Protein AF-A0AAV7G6Q5-F1 (afdb_monomer_lite)

Radius of gyration: 29.02 Å; chains: 1; bounding box: 87×46×87 Å

Structure (mmCIF, N/CA/C/O backbone):
data_AF-A0AAV7G6Q5-F1
#
_entry.id   AF-A0AAV7G6Q5-F1
#
loop_
_atom_site.group_PDB
_atom_site.id
_atom_site.type_symbol
_atom_site.label_atom_id
_atom_site.label_alt_id
_atom_site.label_comp_id
_atom_site.label_asym_id
_atom_site.label_entity_id
_atom_site.label_seq_id
_atom_site.pdbx_PDB_ins_code
_atom_site.Cartn_x
_atom_site.Cartn_y
_atom_site.Cartn_z
_atom_site.occupancy
_atom_site.B_iso_or_equiv
_atom_site.auth_seq_id
_atom_site.auth_comp_id
_atom_site.auth_asym_id
_atom_site.auth_atom_id
_atom_site.pdbx_PDB_model_num
ATOM 1 N N . MET A 1 1 ? 52.208 4.279 -9.482 1.00 44.22 1 MET A N 1
ATOM 2 C CA . MET A 1 1 ? 51.745 4.396 -8.086 1.00 44.22 1 MET A CA 1
ATOM 3 C C . MET A 1 1 ? 50.672 5.451 -8.125 1.00 44.22 1 MET A C 1
ATOM 5 O O . MET A 1 1 ? 50.983 6.629 -8.061 1.00 44.22 1 MET A O 1
ATOM 9 N N . GLU A 1 2 ? 49.455 5.015 -8.408 1.00 41.47 2 GLU A N 1
ATOM 10 C CA . GLU A 1 2 ? 48.257 5.845 -8.369 1.00 41.47 2 GLU A CA 1
ATOM 11 C C . GLU A 1 2 ? 47.381 5.182 -7.307 1.00 41.47 2 GLU A C 1
ATOM 13 O O . GLU A 1 2 ? 47.129 3.979 -7.383 1.00 41.47 2 GLU A O 1
ATOM 18 N N . ASP A 1 3 ? 47.094 5.932 -6.246 1.00 43.31 3 ASP A N 1
ATOM 19 C CA . ASP A 1 3 ? 46.354 5.486 -5.071 1.00 43.31 3 ASP A CA 1
ATOM 20 C C . ASP A 1 3 ? 44.861 5.353 -5.403 1.00 43.31 3 ASP A C 1
ATOM 22 O O . ASP A 1 3 ? 44.195 6.333 -5.741 1.00 43.31 3 ASP A O 1
ATOM 26 N N . ASP A 1 4 ? 44.341 4.130 -5.285 1.00 46.75 4 ASP A N 1
ATOM 27 C CA . ASP A 1 4 ? 42.915 3.808 -5.336 1.00 46.75 4 ASP A CA 1
ATOM 28 C C . ASP A 1 4 ? 42.248 4.262 -4.029 1.00 46.75 4 ASP A C 1
ATOM 30 O O . ASP A 1 4 ? 42.438 3.679 -2.957 1.00 46.75 4 ASP A O 1
ATOM 34 N N . GLN A 1 5 ? 41.472 5.340 -4.102 1.00 51.88 5 GLN A N 1
ATOM 35 C CA . GLN A 1 5 ? 40.744 5.892 -2.968 1.00 51.88 5 GLN A CA 1
ATOM 36 C C . GLN A 1 5 ? 39.370 5.209 -2.876 1.00 51.88 5 GLN A C 1
ATOM 38 O O . GLN A 1 5 ? 38.414 5.617 -3.534 1.00 51.88 5 GLN A O 1
ATOM 43 N N . LEU A 1 6 ? 39.272 4.149 -2.063 1.00 46.94 6 LEU A N 1
ATOM 44 C CA . LEU A 1 6 ? 37.992 3.539 -1.686 1.00 46.94 6 LEU A CA 1
ATOM 45 C C . LEU A 1 6 ? 37.145 4.564 -0.914 1.00 46.94 6 LEU A C 1
ATOM 47 O O . LEU A 1 6 ? 37.416 4.862 0.250 1.00 46.94 6 LEU A O 1
ATOM 51 N N . ALA A 1 7 ? 36.107 5.093 -1.558 1.00 49.50 7 ALA A N 1
ATOM 52 C CA . ALA A 1 7 ? 35.057 5.849 -0.892 1.00 49.50 7 ALA A CA 1
ATOM 53 C C . ALA A 1 7 ? 34.129 4.876 -0.149 1.00 49.50 7 ALA A C 1
ATOM 55 O O . ALA A 1 7 ? 33.457 4.046 -0.759 1.00 49.50 7 ALA A O 1
ATOM 56 N N . SER A 1 8 ? 34.120 4.968 1.178 1.00 43.44 8 SER A N 1
ATOM 57 C CA . SER A 1 8 ? 33.204 4.244 2.056 1.00 43.44 8 SER A CA 1
ATOM 58 C C . SER A 1 8 ? 31.781 4.788 1.899 1.00 43.44 8 SER A C 1
ATOM 60 O O . SER A 1 8 ? 31.555 5.981 2.109 1.00 43.44 8 SER A O 1
ATOM 62 N N . ASP A 1 9 ? 30.826 3.921 1.562 1.00 41.25 9 ASP A N 1
ATOM 63 C CA . ASP A 1 9 ? 29.399 4.260 1.520 1.00 41.25 9 ASP A CA 1
ATOM 64 C C . ASP A 1 9 ? 28.887 4.685 2.913 1.00 41.25 9 ASP A C 1
ATOM 66 O O . ASP A 1 9 ? 29.224 4.043 3.917 1.00 41.25 9 ASP A O 1
ATOM 70 N N . PRO A 1 10 ? 28.054 5.738 3.020 1.00 41.16 10 PRO A N 1
ATOM 71 C CA . PRO A 1 10 ? 27.451 6.122 4.288 1.00 41.16 10 PRO A CA 1
ATOM 72 C C . PRO A 1 10 ? 26.387 5.103 4.729 1.00 41.16 10 PRO A C 1
ATOM 74 O O . PRO A 1 10 ? 25.596 4.598 3.932 1.00 41.16 10 PRO A O 1
ATOM 77 N N . ALA A 1 11 ? 26.359 4.819 6.034 1.00 39.56 11 ALA A N 1
ATOM 78 C CA . ALA A 1 11 ? 25.401 3.915 6.668 1.00 39.56 11 ALA A CA 1
ATOM 79 C C . ALA A 1 11 ? 23.934 4.346 6.430 1.00 39.56 11 ALA A C 1
ATOM 81 O O . ALA A 1 11 ? 23.650 5.544 6.336 1.00 39.56 11 ALA A O 1
ATOM 82 N N . PRO A 1 12 ? 22.977 3.397 6.365 1.00 36.38 12 PRO A N 1
ATOM 83 C CA . PRO A 1 12 ? 21.573 3.726 6.168 1.00 36.38 12 PRO A CA 1
ATOM 84 C C . PRO A 1 12 ? 21.017 4.486 7.376 1.00 36.38 12 PRO A C 1
ATOM 86 O O . PRO A 1 12 ? 21.135 4.050 8.521 1.00 36.38 12 PRO A O 1
ATOM 89 N N . VAL A 1 13 ? 20.374 5.616 7.092 1.00 35.91 13 VAL A N 1
ATOM 90 C CA . VAL A 1 13 ? 19.619 6.409 8.063 1.00 35.91 13 VAL A CA 1
ATOM 91 C C . VAL A 1 13 ? 18.442 5.567 8.560 1.00 35.91 13 VAL A C 1
ATOM 93 O O . VAL A 1 13 ? 17.513 5.278 7.805 1.00 35.91 13 VAL A O 1
ATOM 96 N N . GLN A 1 14 ? 18.489 5.152 9.826 1.00 32.53 14 GLN A N 1
ATOM 97 C CA . GLN A 1 14 ? 17.330 4.610 10.528 1.00 32.53 14 GLN A CA 1
ATOM 98 C C . GLN A 1 14 ? 16.323 5.743 10.709 1.00 32.53 14 GLN A C 1
ATOM 100 O O . GLN A 1 14 ? 16.590 6.720 11.404 1.00 32.53 14 GLN A O 1
ATOM 105 N N . GLN A 1 15 ? 15.175 5.629 10.050 1.00 33.34 15 GLN A N 1
ATOM 106 C CA . GLN A 1 15 ? 14.092 6.587 10.198 1.00 33.34 15 GLN A CA 1
ATOM 107 C C . GLN A 1 15 ? 13.098 6.017 11.214 1.00 33.34 15 GLN A C 1
ATOM 109 O O . GLN A 1 15 ? 12.195 5.266 10.859 1.00 33.34 15 GLN A O 1
ATOM 114 N N . SER A 1 16 ? 13.313 6.324 12.493 1.00 34.62 16 SER A N 1
ATOM 115 C CA . SER A 1 16 ? 12.318 6.124 13.545 1.00 34.62 16 SER A CA 1
ATOM 116 C C . SER A 1 16 ? 11.427 7.363 13.623 1.00 34.62 16 SER A C 1
ATOM 118 O O . SER A 1 16 ? 11.904 8.497 13.584 1.00 34.62 16 SER A O 1
ATOM 120 N N . VAL A 1 17 ? 10.115 7.157 13.703 1.00 36.34 17 VAL A N 1
ATOM 121 C CA . VAL A 1 17 ? 9.160 8.220 14.028 1.00 36.34 17 VAL A CA 1
ATOM 122 C C . VAL A 1 17 ? 8.760 7.995 15.480 1.00 36.34 17 VAL A C 1
ATOM 124 O O . VAL A 1 17 ? 8.028 7.060 15.780 1.00 36.34 17 VAL A O 1
ATOM 127 N N . LEU A 1 18 ? 9.311 8.811 16.380 1.00 34.94 18 LEU A N 1
ATOM 128 C CA . LEU A 1 18 ? 8.903 8.893 17.782 1.00 34.94 18 LEU A CA 1
ATOM 129 C C . LEU A 1 18 ? 7.781 9.929 17.889 1.00 34.94 18 LEU A C 1
ATOM 131 O O . LEU A 1 18 ? 7.961 11.079 17.485 1.00 34.94 18 LEU A O 1
ATOM 135 N N . LEU A 1 19 ? 6.629 9.520 18.414 1.00 37.88 19 LEU A N 1
ATOM 136 C CA . LEU A 1 19 ? 5.574 10.440 18.832 1.00 37.88 19 LEU A CA 1
ATOM 137 C C . LEU A 1 19 ? 5.947 11.030 20.204 1.00 37.88 19 LEU A C 1
ATOM 139 O O . LEU A 1 19 ? 6.600 10.369 21.008 1.00 37.88 19 LEU A O 1
ATOM 143 N N . GLY A 1 20 ? 5.632 12.316 20.390 1.00 35.72 20 GLY A N 1
ATOM 144 C CA . GLY A 1 20 ? 6.216 13.211 21.396 1.00 35.72 20 GLY A CA 1
ATOM 145 C C . GLY A 1 20 ? 6.127 12.764 22.861 1.00 35.72 20 GLY A C 1
ATOM 146 O O . GLY A 1 20 ? 5.274 11.971 23.247 1.00 35.72 20 GLY A O 1
ATOM 147 N N . GLU A 1 21 ? 7.032 13.314 23.677 1.00 38.88 21 GLU A N 1
ATOM 148 C CA . GLU A 1 21 ? 7.140 13.017 25.108 1.00 38.88 21 GLU A CA 1
ATOM 149 C C . GLU A 1 21 ? 5.893 13.442 25.911 1.00 38.88 21 GLU A C 1
ATOM 151 O O . GLU A 1 21 ? 5.301 14.491 25.632 1.00 38.88 21 GLU A O 1
ATOM 156 N N . PRO A 1 22 ? 5.513 12.675 26.953 1.00 33.12 22 PRO A N 1
ATOM 157 C CA . PRO A 1 22 ? 4.399 13.017 27.822 1.00 33.12 22 PRO A CA 1
ATOM 158 C C . PRO A 1 22 ? 4.739 14.211 28.720 1.00 33.12 22 PRO A C 1
ATOM 160 O O . PRO A 1 22 ? 5.802 14.300 29.337 1.00 33.12 22 PRO A O 1
ATOM 163 N N . THR A 1 23 ? 3.787 15.133 28.807 1.00 38.88 23 THR A N 1
ATOM 164 C CA . THR A 1 23 ? 3.827 16.299 29.687 1.00 38.88 23 THR A CA 1
ATOM 165 C C . THR A 1 23 ? 3.875 15.851 31.153 1.00 38.88 23 THR A C 1
ATOM 167 O O . THR A 1 23 ? 3.144 14.951 31.561 1.00 38.88 23 THR A O 1
ATOM 170 N N . GLN A 1 24 ? 4.757 16.473 31.937 1.00 41.72 24 GLN A N 1
ATOM 171 C CA . GLN A 1 24 ? 4.962 16.185 33.361 1.00 41.72 24 GLN A CA 1
ATOM 172 C C . GLN A 1 24 ? 3.662 16.360 34.177 1.00 41.72 24 GLN A C 1
ATOM 174 O O . GLN A 1 24 ? 2.879 17.265 33.872 1.00 41.72 24 GLN A O 1
ATOM 179 N N . PRO A 1 25 ? 3.429 15.550 35.228 1.00 36.09 25 PRO A N 1
ATOM 180 C CA . PRO A 1 25 ? 2.275 15.721 36.099 1.00 36.09 25 PRO A CA 1
ATOM 181 C C . PRO A 1 25 ? 2.419 16.981 36.961 1.00 36.09 25 PRO A C 1
ATOM 183 O O . PRO A 1 25 ? 3.490 17.294 37.474 1.00 36.09 25 PRO A O 1
ATOM 186 N N . VAL A 1 26 ? 1.309 17.701 37.106 1.00 39.69 26 VAL A N 1
ATOM 187 C CA . VAL A 1 26 ? 1.185 18.904 37.933 1.00 39.69 26 VAL A CA 1
ATOM 188 C C . VAL A 1 26 ? 1.188 18.504 39.411 1.00 39.69 26 VAL A C 1
ATOM 190 O O . VAL A 1 26 ? 0.358 17.700 39.836 1.00 39.69 26 VAL A O 1
ATOM 193 N N . ASP A 1 27 ? 2.102 19.091 40.184 1.00 33.12 27 ASP A N 1
ATOM 194 C CA . ASP A 1 27 ? 2.160 19.005 41.644 1.00 33.12 27 ASP A CA 1
ATOM 195 C C . ASP A 1 27 ? 0.836 19.465 42.283 1.00 33.12 27 ASP A C 1
ATOM 197 O O . ASP A 1 27 ? 0.449 20.632 42.173 1.00 33.12 27 ASP A O 1
ATOM 201 N N . MET A 1 28 ? 0.152 18.570 43.003 1.00 33.22 28 MET A N 1
ATOM 202 C CA . MET A 1 28 ? -0.876 18.962 43.971 1.00 33.22 28 MET A CA 1
ATOM 203 C C . MET A 1 28 ? -0.223 19.140 45.341 1.00 33.22 28 MET A C 1
ATOM 205 O O . MET A 1 28 ? 0.186 18.176 45.984 1.00 33.22 28 MET A O 1
ATOM 209 N N . GLN A 1 29 ? -0.120 20.395 45.777 1.00 35.72 29 GLN A N 1
ATOM 210 C CA . GLN A 1 29 ? 0.372 20.766 47.099 1.00 35.72 29 GLN A CA 1
ATOM 211 C C . GLN A 1 29 ? -0.540 20.251 48.219 1.00 35.72 29 GLN A C 1
ATOM 213 O O . GLN A 1 29 ? -1.760 20.422 48.194 1.00 35.72 29 GLN A O 1
ATOM 218 N N . GLU A 1 30 ? 0.102 19.678 49.236 1.00 32.25 30 GLU A N 1
ATOM 219 C CA . GLU A 1 30 ? -0.471 19.314 50.527 1.00 32.25 30 GLU A CA 1
ATOM 220 C C . GLU A 1 30 ? -1.035 20.547 51.253 1.00 32.25 30 GLU A C 1
ATOM 222 O O . GLU A 1 30 ? -0.306 21.444 51.678 1.00 32.25 30 GLU A O 1
ATOM 227 N N . GLY A 1 31 ? -2.352 20.565 51.452 1.00 31.88 31 GLY A N 1
ATOM 228 C CA . GLY A 1 31 ? -3.012 21.431 52.421 1.00 31.88 31 GLY A CA 1
ATOM 229 C C . GLY A 1 31 ? -3.118 20.716 53.762 1.00 31.88 31 GLY A C 1
ATOM 230 O O . GLY A 1 31 ? -4.032 19.925 53.979 1.00 31.88 31 GLY A O 1
ATOM 231 N N . THR A 1 32 ? -2.186 20.992 54.672 1.00 36.25 32 THR A N 1
ATOM 232 C CA . THR A 1 32 ? -2.311 20.603 56.079 1.00 36.25 32 THR A CA 1
ATOM 233 C C . THR A 1 32 ? -3.190 21.617 56.813 1.00 36.25 32 THR A C 1
ATOM 235 O O . THR A 1 32 ? -2.876 22.802 56.873 1.00 36.25 32 THR A O 1
ATOM 238 N N . SER A 1 33 ? -4.283 21.160 57.424 1.00 38.53 33 SER A N 1
ATOM 239 C CA . SER A 1 33 ? -4.833 21.825 58.608 1.00 38.53 33 SER A CA 1
ATOM 240 C C . SER A 1 33 ? -5.628 20.842 59.460 1.00 38.53 33 SER A C 1
ATOM 242 O O . SER A 1 33 ? -6.638 20.282 59.041 1.00 38.53 33 SER A O 1
ATOM 244 N N . SER A 1 34 ? -5.130 20.663 60.676 1.00 36.75 34 SER A N 1
ATOM 245 C CA . SER A 1 34 ? -5.724 19.967 61.808 1.00 36.75 34 SER A CA 1
ATOM 246 C C . SER A 1 34 ? -7.103 20.508 62.199 1.00 36.75 34 SER A C 1
ATOM 248 O O . SER A 1 34 ? -7.260 21.719 62.333 1.00 36.75 34 SER A O 1
ATOM 250 N N . SER A 1 35 ? -8.032 19.630 62.576 1.00 41.91 35 SER A N 1
ATOM 251 C CA . SER A 1 35 ? -8.713 19.743 63.876 1.00 41.91 35 SER A CA 1
ATOM 252 C C . SER A 1 35 ? -9.421 18.437 64.236 1.00 41.91 35 SER A C 1
ATOM 254 O O . SER A 1 35 ? -10.045 17.789 63.401 1.00 41.91 35 SER A O 1
ATOM 256 N N . ALA A 1 36 ? -9.254 18.042 65.496 1.00 40.31 36 ALA A N 1
ATOM 257 C CA . ALA A 1 36 ? -9.934 16.924 66.120 1.00 40.31 36 ALA A CA 1
ATOM 258 C C . ALA A 1 36 ? -11.421 17.256 66.310 1.00 40.31 36 ALA A C 1
ATOM 260 O O . ALA A 1 36 ? -11.759 18.307 66.854 1.00 40.31 36 ALA A O 1
ATOM 261 N N . GLY A 1 37 ? -12.285 16.338 65.884 1.00 35.91 37 GLY A N 1
ATOM 262 C CA . GLY A 1 37 ? -13.723 16.367 66.109 1.00 35.91 37 GLY A CA 1
ATOM 263 C C . GLY A 1 37 ? -14.193 14.955 66.419 1.00 35.91 37 GLY A C 1
ATOM 264 O O . GLY A 1 37 ? -14.329 14.126 65.528 1.00 35.91 37 GLY A O 1
ATOM 265 N N . ASP A 1 38 ? -14.363 14.699 67.707 1.00 37.59 38 ASP A N 1
ATOM 266 C CA . ASP A 1 38 ? -14.978 13.515 68.290 1.00 37.59 38 ASP A CA 1
ATOM 267 C C . ASP A 1 38 ? -16.469 13.493 67.903 1.00 37.59 38 ASP A C 1
ATOM 269 O O . ASP A 1 38 ? -17.185 14.467 68.156 1.00 37.59 38 ASP A O 1
ATOM 273 N N . CYS A 1 39 ? -16.948 12.427 67.258 1.00 37.75 39 CYS A N 1
ATOM 274 C CA . CYS A 1 39 ? -18.381 12.153 67.170 1.00 37.75 39 CYS A CA 1
ATOM 275 C C . CYS A 1 39 ? -18.660 10.668 66.946 1.00 37.75 39 CYS A C 1
ATOM 277 O O . CYS A 1 39 ? -18.295 10.055 65.945 1.00 37.75 39 CYS A O 1
ATOM 279 N N . SER A 1 40 ? -19.335 10.139 67.949 1.00 42.38 40 SER A N 1
ATOM 280 C CA . SER A 1 40 ? -19.903 8.820 68.119 1.00 42.38 40 SER A CA 1
ATOM 281 C C . SER A 1 40 ? -20.877 8.408 67.006 1.00 42.38 40 SER A C 1
ATOM 283 O O . SER A 1 40 ? -21.583 9.235 66.436 1.00 42.38 40 SER A O 1
ATOM 285 N N . ASP A 1 41 ? -21.006 7.086 66.870 1.00 34.56 41 ASP A N 1
ATOM 286 C CA . ASP A 1 41 ? -22.210 6.359 66.442 1.00 34.56 41 ASP A CA 1
ATOM 287 C C . ASP A 1 41 ? -22.463 6.202 64.925 1.00 34.56 41 ASP A C 1
ATOM 289 O O . ASP A 1 41 ? -23.372 6.781 64.333 1.00 34.56 41 ASP A O 1
ATOM 293 N N . ALA A 1 42 ? -21.694 5.309 64.289 1.00 36.53 42 ALA A N 1
ATOM 294 C CA . ALA A 1 42 ? -22.109 4.666 63.044 1.00 36.53 42 ALA A CA 1
ATOM 295 C C . ALA A 1 42 ? -22.997 3.459 63.382 1.00 36.53 42 ALA A C 1
ATOM 297 O O . ALA A 1 42 ? -22.517 2.366 63.688 1.00 36.53 42 ALA A O 1
ATOM 298 N N . SER A 1 43 ? -24.311 3.672 63.328 1.00 37.16 43 SER A N 1
ATOM 299 C CA . SER A 1 43 ? -25.306 2.606 63.392 1.00 37.16 43 SER A CA 1
ATOM 300 C C . SER A 1 43 ? -25.070 1.594 62.264 1.00 37.16 43 SER A C 1
ATOM 302 O O . SER A 1 43 ? -25.352 1.861 61.096 1.00 37.16 43 SER A O 1
ATOM 304 N N . LEU A 1 44 ? -24.568 0.411 62.623 1.00 39.97 44 LEU A N 1
ATOM 305 C CA . LEU A 1 44 ? -24.614 -0.792 61.797 1.00 39.97 44 LEU A CA 1
ATOM 306 C C . LEU A 1 44 ? -26.085 -1.136 61.540 1.00 39.97 44 LEU A C 1
ATOM 308 O O . LEU A 1 44 ? -26.760 -1.738 62.378 1.00 39.97 44 LEU A O 1
ATOM 312 N N . GLY A 1 45 ? -26.589 -0.733 60.373 1.00 34.81 45 GLY A N 1
ATOM 313 C CA . GLY A 1 45 ? -27.855 -1.221 59.848 1.00 34.81 45 GLY A CA 1
ATOM 314 C C . GLY A 1 45 ? -27.796 -2.742 59.776 1.00 34.81 45 GLY A C 1
ATOM 315 O O . GLY A 1 45 ? -27.058 -3.313 58.978 1.00 34.81 45 GLY A O 1
ATOM 316 N N . SER A 1 46 ? -28.539 -3.401 60.660 1.00 36.28 46 SER A N 1
ATOM 317 C CA . SER A 1 46 ? -28.664 -4.853 60.662 1.00 36.28 46 SER A CA 1
ATOM 318 C C . SER A 1 46 ? -29.310 -5.303 59.344 1.00 36.28 46 SER A C 1
ATOM 320 O O . SER A 1 46 ? -30.314 -4.707 58.938 1.00 36.28 46 SER A O 1
ATOM 322 N N . PRO A 1 47 ? -28.790 -6.340 58.665 1.00 38.16 47 PRO A N 1
ATOM 323 C CA . PRO A 1 47 ? -29.447 -6.884 57.488 1.00 38.16 47 PRO A CA 1
ATOM 324 C C . PRO A 1 47 ? -30.801 -7.464 57.904 1.00 38.16 47 PRO A C 1
ATOM 326 O O . PRO A 1 47 ? -30.888 -8.315 58.793 1.00 38.16 47 PRO A O 1
ATOM 329 N N . LYS A 1 48 ? -31.873 -6.964 57.281 1.00 41.09 48 LYS A N 1
ATOM 330 C CA . LYS A 1 48 ? -33.216 -7.509 57.468 1.00 41.09 48 LYS A CA 1
ATOM 331 C C . LYS A 1 48 ? -33.218 -8.969 57.023 1.00 41.09 48 LYS A C 1
ATOM 333 O O . LYS A 1 48 ? -32.786 -9.318 55.931 1.00 41.09 48 LYS A O 1
ATOM 338 N N . THR A 1 49 ? -33.702 -9.800 57.930 1.00 41.31 49 THR A N 1
ATOM 339 C CA . THR A 1 49 ? -33.989 -11.220 57.785 1.00 41.31 49 THR A CA 1
ATOM 340 C C . THR A 1 49 ? -34.697 -11.560 56.473 1.00 41.31 49 THR A C 1
ATOM 342 O O . THR A 1 49 ? -35.844 -11.172 56.280 1.00 41.31 49 THR A O 1
ATOM 345 N N . GLY A 1 50 ? -34.027 -12.377 55.659 1.00 44.53 50 GLY A N 1
ATOM 346 C CA . GLY A 1 50 ? -34.589 -13.620 55.134 1.00 44.53 50 GLY A CA 1
ATOM 347 C C . GLY A 1 50 ? -35.531 -13.535 53.941 1.00 44.53 50 GLY A C 1
ATOM 348 O O . GLY A 1 50 ? -36.721 -13.738 54.119 1.00 44.53 50 GLY A O 1
ATOM 349 N N . GLU A 1 51 ? -34.965 -13.463 52.738 1.00 44.91 51 GLU A N 1
ATOM 350 C CA . GLU A 1 51 ? -35.415 -14.274 51.599 1.00 44.91 51 GLU A CA 1
ATOM 351 C C . GLU A 1 51 ? -34.163 -14.819 50.896 1.00 44.91 51 GLU A C 1
ATOM 353 O O . GLU A 1 51 ? -33.339 -14.071 50.380 1.00 44.91 51 GLU A O 1
ATOM 358 N N . GLN A 1 52 ? -33.964 -16.136 50.969 1.00 44.72 52 GLN A N 1
ATOM 359 C CA . GLN A 1 52 ? -32.961 -16.841 50.169 1.00 44.72 52 GLN A CA 1
ATOM 360 C C . GLN A 1 52 ? -33.570 -17.078 48.779 1.00 44.72 52 GLN A C 1
ATOM 362 O O . GLN A 1 52 ? -34.722 -17.521 48.722 1.00 44.72 52 GLN A O 1
ATOM 367 N N . PRO A 1 53 ? -32.852 -16.816 47.674 1.00 43.00 53 PRO A N 1
ATOM 368 C CA . PRO A 1 53 ? -33.379 -17.051 46.335 1.00 43.00 53 PRO A CA 1
ATOM 369 C C . PRO A 1 53 ? -33.687 -18.545 46.166 1.00 43.00 53 PRO A C 1
ATOM 371 O O . PRO A 1 53 ? -32.818 -19.405 46.305 1.00 43.00 53 PRO A O 1
ATOM 374 N N . THR A 1 54 ? -34.956 -18.867 45.910 1.00 53.00 54 THR A N 1
ATOM 375 C CA . THR A 1 54 ? -35.453 -20.254 45.807 1.00 53.00 54 THR A CA 1
ATOM 376 C C . THR A 1 54 ? -35.400 -20.798 44.381 1.00 53.00 54 THR A C 1
ATOM 378 O O . THR A 1 54 ? -35.789 -21.941 44.129 1.00 53.00 54 THR A O 1
ATOM 381 N N . ARG A 1 55 ? -34.892 -20.006 43.432 1.00 44.91 55 ARG A N 1
ATOM 382 C CA . ARG A 1 55 ? -34.835 -20.354 42.018 1.00 44.91 55 ARG A CA 1
ATOM 383 C C . ARG A 1 55 ? -33.501 -19.909 41.425 1.00 44.91 55 ARG A C 1
ATOM 385 O O . ARG A 1 55 ? -33.096 -18.764 41.575 1.00 44.91 55 ARG A O 1
ATOM 392 N N . TRP A 1 56 ? -32.841 -20.811 40.700 1.00 49.12 56 TRP A N 1
ATOM 393 C CA . TRP A 1 56 ? -31.565 -20.552 40.013 1.00 49.12 56 TRP A CA 1
ATOM 394 C C . TRP A 1 56 ? -31.616 -19.393 39.000 1.00 49.12 56 TRP A C 1
ATOM 396 O O . TRP A 1 56 ? -30.573 -18.925 38.568 1.00 49.12 56 TRP A O 1
ATOM 406 N N . SER A 1 57 ? -32.813 -18.936 38.622 1.00 54.91 57 SER A N 1
ATOM 407 C CA . SER A 1 57 ? -33.034 -17.786 37.739 1.00 54.91 57 SER A CA 1
ATOM 408 C C . SER A 1 57 ? -32.930 -16.424 38.428 1.00 54.91 57 SER A C 1
ATOM 410 O O . SER A 1 57 ? -32.926 -15.422 37.727 1.00 54.91 57 SER A O 1
ATOM 412 N N . ASP A 1 58 ? -32.866 -16.385 39.762 1.00 47.28 58 ASP A N 1
ATOM 413 C CA . ASP A 1 58 ? -32.912 -15.139 40.541 1.00 47.28 58 ASP A CA 1
ATOM 414 C C . ASP A 1 58 ? -31.515 -14.735 41.058 1.00 47.28 58 ASP A C 1
ATOM 416 O O . ASP A 1 58 ? -31.373 -13.800 41.842 1.00 47.28 58 ASP A O 1
ATOM 420 N N . LEU A 1 59 ? -30.469 -15.451 40.625 1.00 46.09 59 LEU A N 1
ATOM 421 C CA . LEU A 1 59 ? -29.079 -15.042 40.794 1.00 46.09 59 LEU A CA 1
ATOM 422 C C . LEU A 1 59 ? -28.704 -14.129 39.616 1.00 46.09 59 LEU A C 1
ATOM 4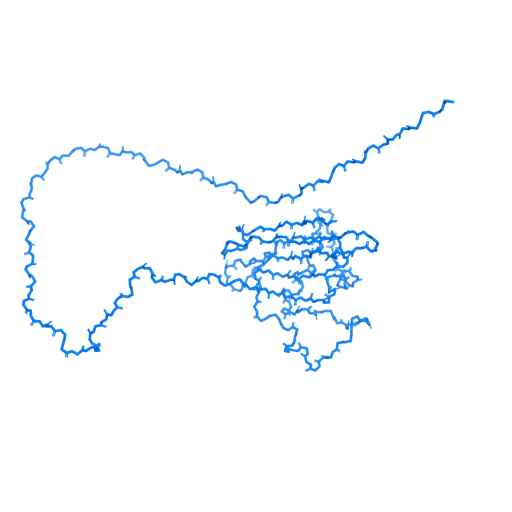24 O O . LEU A 1 59 ? -28.338 -14.613 38.545 1.00 46.09 59 LEU A O 1
ATOM 428 N N . GLU A 1 60 ? -28.764 -12.812 39.807 1.00 50.28 60 GLU A N 1
ATOM 429 C CA . GLU A 1 60 ? -27.958 -11.909 38.983 1.00 50.28 60 GLU A CA 1
ATOM 430 C C . GLU A 1 60 ? -26.495 -12.160 39.350 1.00 50.28 60 GLU A C 1
ATOM 432 O O . GLU A 1 60 ? -25.991 -11.733 40.391 1.00 50.28 60 GLU A O 1
ATOM 437 N N . VAL A 1 61 ? -25.822 -12.955 38.519 1.00 55.41 61 VAL A N 1
ATOM 438 C CA . VAL A 1 61 ? -24.366 -13.043 38.531 1.00 55.41 61 VAL A CA 1
ATOM 439 C C . VAL A 1 61 ? -23.879 -11.702 38.007 1.00 55.41 61 VAL A C 1
ATOM 441 O O . VAL A 1 61 ? -23.773 -11.520 36.799 1.00 55.41 61 VAL A O 1
ATOM 444 N N . GLU A 1 62 ? -23.626 -10.759 38.914 1.00 51.31 62 GLU A N 1
ATOM 445 C CA . GLU A 1 62 ? -22.809 -9.587 38.611 1.00 51.31 62 GLU A CA 1
ATOM 446 C C . GLU A 1 62 ? -21.489 -10.114 38.032 1.00 51.31 62 GLU A C 1
ATOM 448 O O . GLU A 1 62 ? -20.750 -10.807 38.750 1.00 51.31 62 GLU A O 1
ATOM 453 N N . PRO A 1 63 ? -21.205 -9.884 36.738 1.00 44.41 63 PRO A N 1
ATOM 454 C CA . PRO A 1 63 ? -19.950 -10.314 36.158 1.00 44.41 63 PRO A CA 1
ATOM 455 C C . PRO A 1 63 ? -18.839 -9.678 36.989 1.00 44.41 63 PRO A C 1
ATOM 457 O O . PRO A 1 63 ? -18.778 -8.464 37.192 1.00 44.41 63 PRO A O 1
ATOM 460 N N . SER A 1 64 ? -17.990 -10.524 37.574 1.00 43.12 64 SER A N 1
ATOM 461 C CA . SER A 1 64 ? -16.831 -10.063 38.329 1.00 43.12 64 SER A CA 1
ATOM 462 C C . SER A 1 64 ? -16.106 -9.025 37.481 1.00 43.12 64 SER A C 1
ATOM 464 O O . SER A 1 64 ? -15.839 -9.315 36.321 1.00 43.12 64 SER A O 1
ATOM 466 N N . ARG A 1 65 ? -15.777 -7.865 38.066 1.00 43.81 65 ARG A N 1
ATOM 467 C CA . ARG A 1 65 ? -15.180 -6.641 37.472 1.00 43.81 65 ARG A CA 1
ATOM 468 C C . ARG A 1 65 ? -13.898 -6.832 36.622 1.00 43.81 65 ARG A C 1
ATOM 470 O O . ARG A 1 65 ? -13.263 -5.862 36.233 1.00 43.81 65 ARG A O 1
ATOM 477 N N . HIS A 1 66 ? -13.521 -8.076 36.353 1.00 46.84 66 HIS A N 1
ATOM 478 C CA . HIS A 1 66 ? -12.663 -8.539 35.268 1.00 46.84 66 HIS A CA 1
ATOM 479 C C . HIS A 1 66 ? -13.489 -9.031 34.067 1.00 46.84 66 HIS A C 1
ATOM 481 O O . HIS A 1 66 ? -13.106 -9.997 33.407 1.00 46.84 66 HIS A O 1
ATOM 487 N N . GLU A 1 67 ? -14.643 -8.418 33.803 1.00 47.53 67 GLU A N 1
ATOM 488 C CA . GLU A 1 67 ? -15.332 -8.604 32.537 1.00 47.53 67 GLU A CA 1
ATOM 489 C C . GLU A 1 67 ? -14.364 -8.136 31.460 1.00 47.53 67 GLU A C 1
ATOM 491 O O . GLU A 1 67 ? -13.921 -6.985 31.469 1.00 47.53 67 GLU A O 1
ATOM 496 N N . GLN A 1 68 ? -13.902 -9.101 30.663 1.00 50.03 68 GLN A N 1
ATOM 497 C CA . GLN A 1 68 ? -12.864 -8.912 29.672 1.00 50.03 68 GLN A CA 1
ATOM 498 C C . GLN A 1 68 ? -13.171 -7.658 28.864 1.00 50.03 68 GLN A C 1
ATOM 500 O O . GLN A 1 68 ? -14.131 -7.624 28.095 1.00 50.03 68 GLN A O 1
ATOM 505 N N . GLN A 1 69 ? -12.322 -6.642 29.024 1.00 47.81 69 GLN A N 1
ATOM 506 C CA . GLN A 1 69 ? -12.215 -5.588 28.034 1.00 47.81 69 GLN A CA 1
ATOM 507 C C . GLN A 1 69 ? -12.072 -6.298 26.684 1.00 47.81 69 GLN A C 1
ATOM 509 O O . GLN A 1 69 ? -11.227 -7.200 26.589 1.00 47.81 69 GLN A O 1
ATOM 514 N N . PRO A 1 70 ? -12.945 -6.018 25.696 1.00 49.03 70 PRO A N 1
ATOM 515 C CA . PRO A 1 70 ? -12.882 -6.705 24.419 1.00 49.03 70 PRO A CA 1
ATOM 516 C C . PRO A 1 70 ? -11.446 -6.588 23.931 1.00 49.03 70 PRO A C 1
ATOM 518 O O . PRO A 1 70 ? -10.915 -5.482 23.847 1.00 49.03 70 PRO A O 1
ATOM 521 N N . SER A 1 71 ? -10.792 -7.729 23.703 1.00 55.56 71 SER A N 1
ATOM 522 C CA . SER A 1 71 ? -9.459 -7.753 23.112 1.00 55.56 71 SER A CA 1
ATOM 523 C C . SER A 1 71 ? -9.529 -6.884 21.864 1.00 55.56 71 SER A C 1
ATOM 525 O O . SER A 1 71 ? -10.310 -7.219 20.968 1.00 55.56 71 SER A O 1
ATOM 527 N N . ALA A 1 72 ? -8.811 -5.759 21.844 1.00 68.62 72 ALA A N 1
ATOM 528 C CA . ALA A 1 72 ? -8.845 -4.828 20.726 1.00 68.62 72 ALA A CA 1
ATOM 529 C C . ALA A 1 72 ? -8.577 -5.619 19.436 1.00 68.62 72 ALA A C 1
ATOM 531 O O . ALA A 1 72 ? -7.534 -6.262 19.292 1.00 68.62 72 ALA A O 1
ATOM 532 N N . GLN A 1 73 ? -9.576 -5.682 18.553 1.00 81.50 73 GLN A N 1
ATOM 533 C CA . GLN A 1 73 ? -9.461 -6.403 17.292 1.00 81.50 73 GLN A CA 1
ATOM 534 C C . GLN A 1 73 ? -8.791 -5.470 16.295 1.00 81.50 73 GLN A C 1
ATOM 536 O O . GLN A 1 73 ? -9.343 -4.426 15.973 1.00 81.50 73 GLN A O 1
ATOM 541 N N . ILE A 1 74 ? -7.611 -5.856 15.820 1.00 88.69 74 ILE A N 1
ATOM 542 C CA . ILE A 1 74 ? -6.908 -5.129 14.767 1.00 88.69 74 ILE A CA 1
ATOM 543 C C . ILE A 1 74 ? -7.505 -5.465 13.397 1.00 88.69 74 ILE A C 1
ATOM 545 O O . ILE A 1 74 ? -7.618 -6.635 13.019 1.00 88.69 74 ILE A O 1
ATOM 549 N N . MET A 1 75 ? -7.838 -4.435 12.629 1.00 91.56 75 MET A N 1
ATOM 550 C CA . MET A 1 75 ? -8.390 -4.557 11.287 1.00 91.56 75 MET A CA 1
ATOM 551 C C . MET A 1 75 ? -7.311 -4.334 10.230 1.00 91.56 75 MET A C 1
ATOM 553 O O . MET A 1 75 ? -6.715 -3.261 10.121 1.00 91.56 75 MET A O 1
ATOM 557 N N . PHE A 1 76 ? -7.093 -5.353 9.401 1.00 94.25 76 PHE A N 1
ATOM 558 C CA . PHE A 1 76 ? -6.187 -5.281 8.259 1.00 94.25 76 PHE A CA 1
ATOM 559 C C . PHE A 1 76 ? -6.963 -5.113 6.954 1.00 94.25 76 PHE A C 1
ATOM 561 O O . PHE A 1 76 ? -7.827 -5.924 6.624 1.00 94.25 76 PHE A O 1
ATOM 568 N N . GLY A 1 77 ? -6.592 -4.103 6.174 1.00 95.44 77 GLY A N 1
ATOM 569 C CA . GLY A 1 77 ? -6.935 -3.995 4.762 1.00 95.44 77 GLY A CA 1
ATOM 570 C C . GLY A 1 77 ? -5.737 -4.408 3.917 1.00 95.44 77 GLY A C 1
ATOM 571 O O . GLY A 1 77 ? -4.635 -3.906 4.126 1.00 95.44 77 GLY A O 1
ATOM 572 N N . CYS A 1 78 ? -5.928 -5.305 2.954 1.00 95.31 78 CYS A N 1
ATOM 573 C CA . CYS A 1 78 ? -4.837 -5.840 2.142 1.00 95.31 78 CYS A CA 1
ATOM 574 C C . CYS A 1 78 ? -5.219 -5.821 0.666 1.00 95.31 78 CYS A C 1
ATOM 576 O O . CYS A 1 78 ? -6.261 -6.350 0.292 1.00 95.31 78 CYS A O 1
ATOM 578 N N . CYS A 1 79 ? -4.338 -5.298 -0.185 1.00 93.31 79 CYS A N 1
ATOM 579 C CA . CYS A 1 79 ? -4.486 -5.403 -1.634 1.00 93.31 79 CYS A CA 1
ATOM 580 C C . CYS A 1 79 ? -3.164 -5.852 -2.250 1.00 93.31 79 CYS A C 1
ATOM 582 O O . CYS A 1 79 ? -2.142 -5.197 -2.079 1.00 93.31 79 CYS A O 1
ATOM 584 N N . THR A 1 80 ? -3.166 -6.977 -2.965 1.00 92.31 80 THR A N 1
ATOM 585 C CA . THR A 1 80 ? -1.954 -7.525 -3.600 1.00 92.31 80 THR A CA 1
ATOM 586 C C . THR A 1 80 ? -1.618 -6.862 -4.933 1.0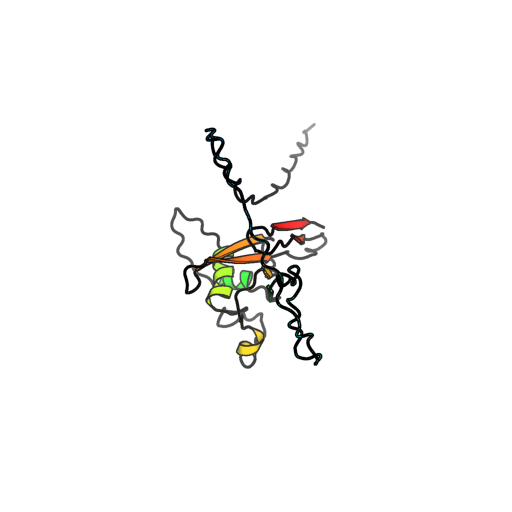0 92.31 80 THR A C 1
ATOM 588 O O . THR A 1 80 ? -0.531 -7.078 -5.471 1.00 92.31 80 THR A O 1
ATOM 591 N N . ILE A 1 81 ? -2.554 -6.097 -5.497 1.00 94.69 81 ILE A N 1
ATOM 592 C CA . ILE A 1 81 ? -2.330 -5.324 -6.716 1.00 94.69 81 ILE A CA 1
ATOM 593 C C . ILE A 1 81 ? -1.460 -4.122 -6.353 1.00 94.69 81 ILE A C 1
ATOM 595 O O . ILE A 1 81 ? -1.692 -3.468 -5.339 1.00 94.69 81 ILE A O 1
ATOM 599 N N . ASP A 1 82 ? -0.487 -3.794 -7.206 1.00 95.75 82 ASP A N 1
ATOM 600 C CA . ASP A 1 82 ? 0.391 -2.635 -7.013 1.00 95.75 82 ASP A CA 1
ATOM 601 C C . ASP A 1 82 ? -0.332 -1.312 -7.354 1.00 95.75 82 ASP A C 1
ATOM 603 O O . ASP A 1 82 ? 0.055 -0.553 -8.248 1.00 95.75 82 ASP A O 1
ATOM 607 N N . ILE A 1 83 ? -1.445 -1.063 -6.662 1.00 96.56 83 ILE A N 1
ATOM 608 C CA . ILE A 1 83 ? -2.349 0.063 -6.888 1.00 96.56 83 ILE A CA 1
ATOM 609 C C . ILE A 1 83 ? -1.666 1.397 -6.594 1.00 96.56 83 ILE A C 1
ATOM 611 O O . ILE A 1 83 ? -1.872 2.361 -7.322 1.00 96.56 83 ILE A O 1
ATOM 615 N N . VAL A 1 84 ? -0.783 1.458 -5.592 1.00 96.19 84 VAL A N 1
ATOM 616 C CA . VAL A 1 84 ? -0.047 2.690 -5.267 1.00 96.19 84 VAL A CA 1
ATOM 617 C C . VAL A 1 84 ? 0.873 3.085 -6.421 1.00 96.19 84 VAL A C 1
ATOM 619 O O . VAL A 1 84 ? 0.928 4.261 -6.777 1.00 96.19 84 VAL A O 1
ATOM 622 N N . LYS A 1 85 ? 1.561 2.125 -7.054 1.00 96.00 85 LYS A N 1
ATOM 623 C CA . LYS A 1 85 ? 2.394 2.400 -8.233 1.00 96.00 85 LYS A CA 1
ATOM 624 C C . LYS A 1 85 ? 1.551 2.799 -9.440 1.00 96.00 85 LYS A C 1
ATOM 626 O O . LYS A 1 85 ? 1.926 3.745 -10.126 1.00 96.00 85 LYS A O 1
ATOM 631 N N . GLN A 1 86 ? 0.420 2.138 -9.675 1.00 96.19 86 GLN A N 1
ATOM 632 C CA . GLN A 1 86 ? -0.479 2.481 -10.783 1.00 96.19 86 GLN A CA 1
ATOM 633 C C . GLN A 1 86 ? -1.106 3.870 -10.614 1.00 96.19 86 GLN A C 1
ATOM 635 O O . GLN A 1 86 ? -1.078 4.673 -11.540 1.00 96.19 86 GLN A O 1
ATOM 640 N N . LEU A 1 87 ? -1.593 4.207 -9.418 1.00 96.25 87 LEU A N 1
ATOM 641 C CA . LEU A 1 87 ? -2.060 5.561 -9.126 1.00 96.25 87 LEU A CA 1
ATOM 642 C C . LEU A 1 87 ? -0.917 6.568 -9.278 1.00 96.25 87 LEU A C 1
ATOM 644 O O . LEU A 1 87 ? -1.126 7.640 -9.826 1.00 96.25 87 LEU A O 1
ATOM 648 N N . SER A 1 88 ? 0.310 6.225 -8.870 1.00 94.56 88 SER A N 1
ATOM 649 C CA . SER A 1 88 ? 1.446 7.147 -8.987 1.00 94.56 88 SER A CA 1
ATOM 650 C C . SER A 1 88 ? 1.798 7.549 -10.423 1.00 94.56 88 SER A C 1
ATOM 652 O O . SER A 1 88 ? 2.433 8.587 -10.598 1.00 94.56 88 SER A O 1
ATOM 654 N N . SER A 1 89 ? 1.419 6.753 -11.433 1.00 93.25 89 SER A N 1
ATOM 655 C CA . SER A 1 89 ? 1.638 7.092 -12.844 1.00 93.25 89 SER A CA 1
ATOM 656 C C . SER A 1 89 ? 0.512 7.916 -13.467 1.00 93.25 89 SER A C 1
ATOM 658 O O . SER A 1 89 ? 0.756 8.568 -14.476 1.00 93.25 89 SER A O 1
ATOM 660 N N . GLU A 1 90 ? -0.687 7.893 -12.882 1.00 94.50 90 GLU A N 1
ATOM 661 C CA . GLU A 1 90 ? -1.899 8.512 -13.448 1.00 94.50 90 GLU A CA 1
ATOM 662 C C . GLU A 1 90 ? -2.409 9.708 -12.619 1.00 94.50 90 GLU A C 1
ATOM 664 O O . GLU A 1 90 ? -3.225 10.503 -13.083 1.00 94.50 90 GLU A O 1
ATOM 669 N N . GLU A 1 91 ? -1.947 9.854 -11.376 1.00 94.12 91 GLU A N 1
ATOM 670 C CA . GLU A 1 91 ? -2.375 10.914 -10.466 1.00 94.12 91 GLU A CA 1
ATOM 671 C C . GLU A 1 91 ? -1.745 12.268 -10.819 1.00 94.12 91 GLU A C 1
ATOM 673 O O . GLU A 1 91 ? -0.560 12.375 -11.139 1.00 94.12 91 GLU A O 1
ATOM 678 N N . LEU A 1 92 ? -2.548 13.329 -10.714 1.00 90.88 92 LEU A N 1
ATOM 679 C CA . LEU A 1 92 ? -2.129 14.702 -10.975 1.00 90.88 92 LEU A CA 1
ATOM 680 C C . LEU A 1 92 ? -2.352 15.571 -9.737 1.00 90.88 92 LEU A C 1
ATOM 682 O O . LEU A 1 92 ? -3.487 15.931 -9.420 1.00 90.88 92 LEU A O 1
ATOM 686 N N . SER A 1 93 ? -1.262 16.005 -9.103 1.00 86.38 93 SER A N 1
ATOM 687 C CA . SER A 1 93 ? -1.317 16.958 -7.995 1.00 86.38 93 SER A CA 1
ATOM 688 C C . SER A 1 93 ? -0.791 18.331 -8.375 1.00 86.38 93 SER A C 1
ATOM 690 O O . SER A 1 93 ? 0.227 18.478 -9.051 1.00 86.38 93 SER A O 1
ATOM 692 N N . ARG A 1 94 ? -1.445 19.374 -7.859 1.00 83.94 94 ARG A N 1
ATOM 693 C CA . ARG A 1 94 ? -0.845 20.710 -7.817 1.00 83.94 94 ARG A CA 1
ATOM 694 C C . ARG A 1 94 ? 0.086 20.774 -6.614 1.00 83.94 94 ARG A C 1
ATOM 696 O O . ARG A 1 94 ? -0.382 20.829 -5.482 1.00 83.94 94 ARG A O 1
ATOM 703 N N . ASN A 1 95 ? 1.391 20.781 -6.857 1.00 70.75 95 ASN A N 1
ATOM 704 C CA . ASN A 1 95 ? 2.366 21.002 -5.796 1.00 70.75 95 ASN A CA 1
ATOM 705 C C . ASN A 1 95 ? 2.559 22.512 -5.635 1.00 70.75 95 ASN A C 1
ATOM 707 O O . ASN A 1 95 ? 3.065 23.171 -6.543 1.00 70.75 95 ASN A O 1
ATOM 711 N N . SER A 1 96 ? 2.146 23.078 -4.500 1.00 66.06 96 SER A N 1
ATOM 712 C CA . SER A 1 96 ? 2.601 24.414 -4.111 1.00 66.06 96 SER A CA 1
ATOM 713 C C . SER A 1 96 ? 4.083 24.347 -3.737 1.00 66.06 96 SER A C 1
ATOM 715 O O . SER A 1 96 ? 4.518 23.365 -3.141 1.00 66.06 96 SER A O 1
ATOM 717 N N . ILE A 1 97 ? 4.844 25.394 -4.065 1.00 64.25 97 ILE A N 1
ATOM 718 C CA . ILE A 1 97 ? 6.305 25.476 -3.871 1.00 64.25 97 ILE A CA 1
ATOM 719 C C . ILE A 1 97 ? 6.743 25.150 -2.425 1.00 64.25 97 ILE A C 1
ATOM 721 O O . ILE A 1 97 ? 7.806 24.564 -2.247 1.00 64.25 97 ILE A O 1
ATOM 725 N N . ASP A 1 98 ? 5.898 25.420 -1.425 1.00 56.41 98 ASP A N 1
ATOM 726 C CA . ASP A 1 98 ? 6.193 25.187 0.001 1.00 56.41 98 ASP A CA 1
ATOM 727 C C . ASP A 1 98 ? 5.727 23.832 0.559 1.00 56.41 98 ASP A C 1
ATOM 729 O O . ASP A 1 98 ? 5.970 23.524 1.724 1.00 56.41 98 ASP A O 1
ATOM 733 N N . VAL A 1 99 ? 5.055 22.999 -0.241 1.00 57.78 99 VAL A N 1
ATOM 734 C CA . VAL A 1 99 ? 4.551 21.698 0.215 1.00 57.78 99 VAL A CA 1
ATOM 735 C C . VAL A 1 99 ? 5.045 20.639 -0.756 1.00 57.78 99 VAL A C 1
ATOM 737 O O . VAL A 1 99 ? 4.375 20.291 -1.730 1.00 57.78 99 VAL A O 1
ATOM 740 N N . SER A 1 100 ? 6.231 20.093 -0.487 1.00 54.41 100 SER A N 1
ATOM 741 C CA . SER A 1 100 ? 6.640 18.795 -1.025 1.00 54.41 100 SER A CA 1
ATOM 742 C C . SER A 1 100 ? 5.731 17.723 -0.412 1.00 54.41 100 SER A C 1
ATOM 744 O O . SER A 1 100 ? 6.084 17.013 0.524 1.00 54.41 100 SER A O 1
ATOM 746 N N . GLY A 1 101 ? 4.487 17.678 -0.895 1.00 61.31 101 GLY A N 1
ATOM 747 C CA . GLY A 1 101 ? 3.434 16.840 -0.349 1.00 61.31 101 GLY A CA 1
ATOM 748 C C . GLY A 1 101 ? 3.850 15.379 -0.370 1.00 61.31 101 GLY A C 1
ATOM 749 O O . GLY A 1 101 ? 4.402 14.898 -1.362 1.00 61.31 101 GLY A O 1
ATOM 750 N N . ASP A 1 102 ? 3.574 14.677 0.726 1.00 85.94 102 ASP A N 1
ATOM 751 C CA . ASP A 1 102 ? 3.812 13.245 0.854 1.00 85.94 102 ASP A CA 1
ATOM 752 C C . ASP A 1 102 ? 2.972 12.496 -0.193 1.00 85.94 102 ASP A C 1
ATOM 754 O O . ASP A 1 102 ? 1.806 12.163 0.026 1.00 85.94 102 ASP A O 1
ATOM 758 N N . ARG A 1 103 ? 3.554 12.303 -1.384 1.00 91.81 103 ARG A N 1
ATOM 759 C CA . ARG A 1 103 ? 2.886 11.704 -2.544 1.00 91.81 103 ARG A CA 1
ATOM 760 C C . ARG A 1 103 ? 2.280 10.359 -2.171 1.00 91.81 103 ARG A C 1
ATOM 762 O O . ARG A 1 103 ? 1.133 10.107 -2.503 1.00 91.81 103 ARG A O 1
ATOM 769 N N . ILE A 1 104 ? 3.022 9.527 -1.441 1.00 94.56 104 ILE A N 1
ATOM 770 C CA . ILE A 1 104 ? 2.559 8.203 -1.016 1.00 94.56 104 ILE A CA 1
ATOM 771 C C . ILE A 1 104 ? 1.350 8.318 -0.093 1.00 94.56 104 ILE A C 1
ATOM 773 O O . ILE A 1 104 ? 0.361 7.624 -0.318 1.00 94.56 104 ILE A O 1
ATOM 777 N N . ARG A 1 105 ? 1.387 9.233 0.886 1.00 93.44 105 ARG A N 1
ATOM 778 C CA . ARG A 1 105 ? 0.225 9.515 1.740 1.00 93.44 105 ARG A CA 1
ATOM 779 C C . ARG A 1 105 ? -0.999 9.873 0.898 1.00 93.44 105 ARG A C 1
ATOM 781 O O . ARG A 1 105 ? -2.057 9.296 1.108 1.00 93.44 105 ARG A O 1
ATOM 788 N N . ARG A 1 106 ? -0.865 10.794 -0.064 1.00 93.44 106 ARG A N 1
ATOM 789 C CA . ARG A 1 106 ? -1.990 11.204 -0.927 1.00 93.44 106 ARG A CA 1
ATOM 790 C C . ARG A 1 106 ? -2.541 10.038 -1.751 1.00 93.44 106 ARG A C 1
ATOM 792 O O . ARG A 1 106 ? -3.751 9.870 -1.812 1.00 93.44 106 ARG A O 1
ATOM 799 N N . LEU A 1 107 ? -1.663 9.219 -2.332 1.00 95.75 107 LEU A N 1
ATOM 800 C CA . LEU A 1 107 ? -2.061 8.034 -3.096 1.00 95.75 107 LEU A CA 1
ATOM 801 C C . LEU A 1 107 ? -2.827 7.031 -2.228 1.00 95.75 107 LEU A C 1
ATOM 803 O O . LEU A 1 107 ? -3.875 6.550 -2.639 1.00 95.75 107 LEU A O 1
ATOM 807 N N . ALA A 1 108 ? -2.349 6.760 -1.014 1.00 95.69 108 ALA A N 1
ATOM 808 C CA . ALA A 1 108 ? -3.039 5.873 -0.084 1.00 95.69 108 ALA A CA 1
ATOM 809 C C . ALA A 1 108 ? -4.376 6.462 0.405 1.00 95.69 108 ALA A C 1
ATOM 811 O O . ALA A 1 108 ? -5.351 5.730 0.555 1.00 95.69 108 ALA A O 1
ATOM 812 N N . MET A 1 109 ? -4.462 7.788 0.569 1.00 94.19 109 MET A N 1
ATOM 813 C CA . MET A 1 109 ? -5.719 8.466 0.900 1.00 94.19 109 MET A CA 1
ATOM 814 C C . MET A 1 109 ? -6.792 8.315 -0.182 1.00 94.19 109 MET A C 1
ATOM 816 O O . MET A 1 109 ? -7.970 8.318 0.161 1.00 94.19 109 MET A O 1
ATOM 820 N N . HIS A 1 110 ? -6.432 8.148 -1.461 1.00 95.56 110 HIS A N 1
ATOM 821 C CA . HIS A 1 110 ? -7.426 7.852 -2.500 1.00 95.56 110 HIS A CA 1
ATOM 822 C C . HIS A 1 110 ? -8.175 6.543 -2.219 1.00 95.56 110 HIS A C 1
ATOM 824 O O . HIS A 1 110 ? -9.390 6.511 -2.367 1.00 95.56 110 HIS A O 1
ATOM 830 N N . LEU A 1 111 ? -7.490 5.501 -1.732 1.00 96.12 111 LEU A N 1
ATOM 831 C CA . LEU A 1 111 ? -8.128 4.220 -1.406 1.00 96.12 111 LEU A CA 1
ATOM 832 C C . LEU A 1 111 ? -9.133 4.376 -0.261 1.00 96.12 111 LEU A C 1
ATOM 834 O O . LEU A 1 111 ? -10.268 3.920 -0.377 1.00 96.12 111 LEU A O 1
ATOM 838 N N . LEU A 1 112 ? -8.723 5.051 0.819 1.00 94.25 112 LEU A N 1
ATOM 839 C CA . LEU A 1 112 ? -9.575 5.254 1.993 1.00 94.25 112 LEU A CA 1
ATOM 840 C C . LEU A 1 112 ? -10.778 6.145 1.671 1.00 94.25 112 LEU A C 1
ATOM 842 O O . LEU A 1 112 ? -11.909 5.765 1.943 1.00 94.25 112 LEU A O 1
ATOM 846 N N . ASN A 1 113 ? -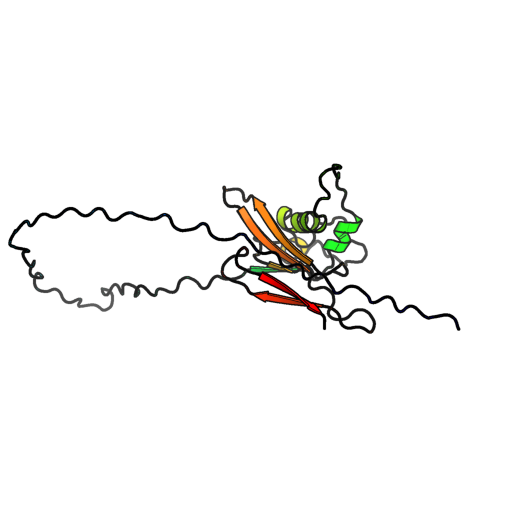10.556 7.288 1.019 1.00 93.62 113 ASN A N 1
ATOM 847 C CA . ASN A 1 113 ? -11.629 8.234 0.698 1.00 93.62 113 ASN A CA 1
ATOM 848 C C . ASN A 1 113 ? -12.644 7.667 -0.302 1.00 93.62 113 ASN A C 1
ATOM 850 O O . ASN A 1 113 ? -13.799 8.084 -0.313 1.00 93.62 113 ASN A O 1
ATOM 854 N N . GLN A 1 114 ? -12.209 6.764 -1.181 1.00 94.62 114 GLN A N 1
ATOM 855 C CA . GLN A 1 114 ? -13.072 6.140 -2.184 1.00 94.62 114 GLN A CA 1
ATOM 856 C C . GLN A 1 114 ? -13.608 4.782 -1.727 1.00 94.62 114 GLN A C 1
ATOM 858 O O . GLN A 1 114 ? -14.300 4.133 -2.507 1.00 94.62 114 GLN A O 1
ATOM 863 N N . HIS A 1 115 ? -13.289 4.355 -0.498 1.00 94.56 115 HIS A N 1
ATOM 864 C CA . HIS A 1 115 ? -13.698 3.073 0.073 1.00 94.56 115 HIS A CA 1
ATOM 865 C C . HIS A 1 115 ? -13.458 1.890 -0.877 1.00 94.56 115 HIS A C 1
ATOM 867 O O . HIS A 1 115 ? -14.282 0.988 -1.005 1.00 94.56 115 HIS A O 1
ATOM 873 N N . SER A 1 116 ? -12.321 1.904 -1.577 1.00 96.19 116 SER A N 1
ATOM 874 C CA . SER A 1 116 ? -12.007 0.906 -2.594 1.00 96.19 116 SER A CA 1
ATOM 875 C C . SER A 1 116 ? -10.524 0.561 -2.609 1.00 96.19 116 SER A C 1
ATOM 877 O O . SER A 1 116 ? -9.660 1.438 -2.635 1.00 96.19 116 SER A O 1
ATOM 879 N N . PHE A 1 117 ? -10.217 -0.733 -2.672 1.00 96.88 117 PHE A N 1
ATOM 880 C CA . PHE A 1 117 ? -8.865 -1.243 -2.887 1.00 96.88 117 PHE A CA 1
ATOM 881 C C . PHE A 1 117 ? -8.343 -0.985 -4.310 1.00 96.88 117 PHE A C 1
ATOM 883 O O . PHE A 1 117 ? -7.146 -1.158 -4.555 1.00 96.88 117 PHE A O 1
ATOM 890 N N . TYR A 1 118 ? -9.208 -0.571 -5.245 1.00 96.62 118 TYR A N 1
ATOM 891 C CA . TYR A 1 118 ? -8.830 -0.255 -6.623 1.00 96.62 118 TYR A CA 1
ATOM 892 C C . TYR A 1 118 ? -9.661 0.913 -7.195 1.00 96.62 118 TYR A C 1
ATOM 894 O O . TYR A 1 118 ? -10.572 0.705 -7.996 1.00 96.62 118 TYR A O 1
ATOM 902 N N . PRO A 1 119 ? -9.352 2.166 -6.821 1.00 95.81 119 PRO A N 1
ATOM 903 C CA . PRO A 1 119 ? -10.110 3.327 -7.289 1.00 95.81 119 PRO A CA 1
ATOM 904 C C . PRO A 1 119 ? -9.739 3.820 -8.700 1.00 95.81 119 PRO A C 1
ATOM 906 O O . PRO A 1 119 ? -10.365 4.749 -9.213 1.00 95.81 119 PRO A O 1
ATOM 909 N N . LEU A 1 120 ? -8.696 3.261 -9.323 1.00 95.62 120 LEU A N 1
ATOM 910 C CA . LEU A 1 120 ? -8.213 3.702 -10.632 1.00 95.62 120 LEU A CA 1
ATOM 911 C C . LEU A 1 120 ? -9.153 3.226 -11.748 1.00 95.62 120 LEU A C 1
ATOM 913 O O . LEU A 1 120 ? -9.347 2.025 -11.933 1.00 95.62 120 LEU A O 1
ATOM 917 N N . TYR A 1 121 ? -9.691 4.165 -12.529 1.00 94.69 121 TYR A N 1
ATOM 918 C CA . TYR A 1 121 ? -10.545 3.855 -13.673 1.00 94.69 121 TYR A CA 1
ATOM 919 C C . TYR A 1 121 ? -10.234 4.749 -14.890 1.00 94.69 121 TYR A C 1
ATOM 921 O O . TYR A 1 121 ? -10.152 5.969 -14.725 1.00 94.69 121 TYR A O 1
ATOM 929 N N . PRO A 1 122 ? -10.150 4.193 -16.116 1.00 94.69 122 PRO A N 1
ATOM 930 C CA . PRO A 1 122 ? -10.194 2.765 -16.452 1.00 94.69 122 PRO A CA 1
ATOM 931 C C . PRO A 1 122 ? -9.066 1.955 -15.787 1.00 94.69 122 PRO A C 1
ATOM 933 O O . PRO A 1 122 ? -8.012 2.527 -15.506 1.00 94.69 122 PRO A O 1
ATOM 936 N N . PRO A 1 123 ? -9.260 0.650 -15.510 1.00 93.19 123 PRO A N 1
ATOM 937 C CA . PRO A 1 123 ? -8.216 -0.161 -14.897 1.00 93.19 123 PRO A CA 1
ATOM 938 C C . PRO A 1 123 ? -6.957 -0.199 -15.758 1.00 93.19 123 PRO A C 1
ATOM 940 O O . PRO A 1 123 ? -7.023 -0.136 -16.989 1.00 93.19 123 PRO A O 1
ATOM 943 N N . SER A 1 124 ? -5.799 -0.346 -15.113 1.00 93.31 124 SER A N 1
ATOM 944 C CA . SER A 1 124 ? -4.546 -0.574 -15.830 1.00 93.31 124 SER A CA 1
ATOM 945 C C . SER A 1 124 ? -4.685 -1.798 -16.732 1.00 93.31 124 SER A C 1
ATOM 947 O O . SER A 1 124 ? -5.175 -2.839 -16.301 1.00 93.31 124 SER A O 1
ATOM 949 N N . ILE A 1 125 ? -4.156 -1.722 -17.955 1.00 90.75 125 ILE A N 1
ATOM 950 C CA . ILE A 1 125 ? -4.170 -2.845 -18.906 1.00 90.75 125 ILE A CA 1
ATOM 951 C C . ILE A 1 125 ? -3.471 -4.110 -18.373 1.00 90.75 125 ILE A C 1
ATOM 953 O O . ILE A 1 125 ? -3.677 -5.205 -18.886 1.00 90.75 125 ILE A O 1
ATOM 957 N N . SER A 1 126 ? -2.640 -3.959 -17.340 1.00 89.88 126 SER A N 1
ATOM 958 C CA . SER A 1 126 ? -1.955 -5.059 -16.657 1.00 89.88 126 SER A CA 1
ATOM 959 C C . SER A 1 126 ? -2.827 -5.814 -15.644 1.00 89.88 126 SER A C 1
ATOM 961 O O . SER A 1 126 ? -2.411 -6.865 -15.160 1.00 89.88 126 SER A O 1
ATOM 963 N N . VAL A 1 127 ? -4.014 -5.296 -15.311 1.00 91.25 127 VAL A N 1
ATOM 964 C CA . VAL A 1 127 ? -4.905 -5.844 -14.283 1.00 91.25 127 VAL A CA 1
ATOM 965 C C . VAL A 1 127 ? -6.165 -6.396 -14.951 1.00 91.25 127 VAL A C 1
ATOM 967 O O . VAL A 1 127 ? -6.978 -5.617 -15.452 1.00 91.25 127 VAL A O 1
ATOM 970 N N . PRO A 1 128 ? -6.372 -7.724 -14.956 1.00 90.50 128 PRO A N 1
ATOM 971 C CA . PRO A 1 128 ? -7.618 -8.309 -15.430 1.00 90.50 128 PRO A CA 1
ATOM 972 C C . PRO A 1 128 ? -8.705 -8.101 -14.367 1.00 90.50 128 PRO A C 1
ATOM 974 O O . PRO A 1 128 ? -8.892 -8.940 -13.490 1.00 90.50 128 PRO A O 1
ATOM 977 N N . LEU A 1 129 ? -9.384 -6.953 -14.414 1.00 90.69 129 LEU A N 1
ATOM 978 C CA . LEU A 1 129 ? -10.438 -6.613 -13.462 1.00 90.69 129 LEU A CA 1
ATOM 979 C C . LEU A 1 129 ? -11.821 -6.984 -14.007 1.00 90.69 129 LEU A C 1
ATOM 981 O O . LEU A 1 129 ? -12.250 -6.458 -15.034 1.00 90.69 129 LEU A O 1
ATOM 985 N N . ASP A 1 130 ? -12.535 -7.846 -13.284 1.00 92.69 130 ASP A N 1
ATOM 986 C CA . ASP A 1 130 ? -13.952 -8.114 -13.523 1.00 92.69 130 ASP A CA 1
ATOM 987 C C . ASP A 1 130 ? -14.811 -7.130 -12.719 1.00 92.69 130 ASP A C 1
ATOM 989 O O . ASP A 1 130 ? -14.967 -7.251 -11.503 1.00 92.69 130 ASP A O 1
ATOM 993 N N . LEU A 1 131 ? -15.372 -6.136 -13.410 1.00 90.81 131 LEU A N 1
ATOM 994 C CA . LEU A 1 131 ? -16.195 -5.098 -12.788 1.00 90.81 131 LEU A CA 1
ATOM 995 C C . LEU A 1 131 ? -17.522 -5.629 -12.232 1.00 90.81 131 LEU A C 1
ATOM 997 O O . LEU A 1 131 ? -18.136 -4.946 -11.418 1.00 90.81 131 LEU A O 1
ATOM 1001 N N . SER A 1 132 ? -17.966 -6.821 -12.643 1.00 94.00 132 SER A N 1
ATOM 1002 C CA . SER A 1 132 ? -19.205 -7.412 -12.127 1.00 94.00 132 SER A CA 1
ATOM 1003 C C . SER A 1 132 ? -19.083 -7.912 -10.685 1.00 94.00 132 SER A C 1
ATOM 1005 O O . SER A 1 132 ? -20.095 -7.982 -9.999 1.00 94.00 132 SER A O 1
ATOM 1007 N N . LEU A 1 133 ? -17.859 -8.209 -10.231 1.00 93.69 133 LEU A N 1
ATOM 1008 C CA . LEU A 1 133 ? -17.537 -8.670 -8.872 1.00 93.69 133 LEU A CA 1
ATOM 1009 C C . LEU A 1 133 ? -16.859 -7.586 -8.019 1.00 93.69 133 LEU A C 1
ATOM 1011 O O . LEU A 1 133 ? -16.566 -7.796 -6.844 1.00 93.69 133 LEU A O 1
ATOM 1015 N N . ALA A 1 134 ? -16.527 -6.445 -8.629 1.00 89.81 134 ALA A N 1
ATOM 1016 C CA . ALA A 1 134 ? -15.795 -5.364 -7.981 1.00 89.81 134 ALA A CA 1
ATOM 1017 C C . ALA A 1 134 ? -16.496 -4.781 -6.738 1.00 89.81 134 ALA A C 1
ATOM 1019 O O . ALA A 1 134 ? -15.772 -4.508 -5.778 1.00 89.81 134 ALA A O 1
ATOM 1020 N N . PRO A 1 135 ? -17.834 -4.594 -6.705 1.00 90.44 135 PRO A N 1
ATOM 1021 C CA . PRO A 1 135 ? -18.508 -4.054 -5.526 1.00 90.44 135 PRO A CA 1
ATOM 1022 C C . PRO A 1 135 ? -18.245 -4.884 -4.270 1.00 90.44 135 PRO A C 1
ATOM 1024 O O . PRO A 1 135 ? -17.944 -4.322 -3.232 1.00 90.44 135 PRO A O 1
ATOM 1027 N N . GLU A 1 136 ? -18.271 -6.212 -4.368 1.00 91.38 136 GLU A N 1
ATOM 1028 C CA . GLU A 1 136 ? -18.059 -7.091 -3.218 1.00 91.38 136 GLU A CA 1
ATOM 1029 C C . GLU A 1 136 ? -16.573 -7.360 -2.942 1.00 91.38 136 GLU A C 1
ATOM 1031 O O . GLU A 1 136 ? -16.174 -7.540 -1.794 1.00 91.38 136 GLU A O 1
ATOM 1036 N N . ALA A 1 137 ? -15.740 -7.429 -3.986 1.00 91.50 137 ALA A N 1
ATOM 1037 C CA . ALA A 1 137 ? -14.344 -7.850 -3.856 1.00 91.50 137 ALA A CA 1
ATOM 1038 C C . ALA A 1 137 ? -13.366 -6.710 -3.540 1.00 91.50 137 ALA A C 1
ATOM 1040 O O . ALA A 1 137 ? -12.273 -6.970 -3.034 1.00 91.50 137 ALA A O 1
ATOM 1041 N N . LEU A 1 138 ? -13.706 -5.467 -3.892 1.00 95.00 138 LEU A N 1
ATOM 1042 C CA . LEU A 1 138 ? -12.800 -4.321 -3.779 1.00 95.00 138 LEU A CA 1
ATOM 1043 C C . LEU A 1 138 ? -13.262 -3.270 -2.777 1.00 95.00 138 LEU A C 1
ATOM 1045 O O . LEU A 1 138 ? -12.527 -2.309 -2.565 1.00 95.00 138 LEU A O 1
ATOM 1049 N N . GLU A 1 139 ? -14.439 -3.416 -2.178 1.00 95.25 139 GLU A N 1
ATOM 1050 C CA . GLU A 1 139 ? -14.935 -2.482 -1.173 1.00 95.25 139 GLU A CA 1
ATOM 1051 C C . GLU A 1 139 ? -14.078 -2.513 0.101 1.00 95.25 139 GLU A C 1
ATOM 1053 O O . GLU A 1 139 ? -13.655 -3.565 0.585 1.00 95.25 139 GLU A O 1
ATOM 1058 N N . ILE A 1 140 ? -13.822 -1.323 0.645 1.00 94.69 140 ILE A N 1
ATOM 1059 C CA . ILE A 1 140 ? -13.239 -1.125 1.971 1.00 94.69 140 ILE A CA 1
ATOM 1060 C C . ILE A 1 140 ? -14.402 -0.760 2.910 1.00 94.69 140 ILE A C 1
ATOM 1062 O O . ILE A 1 140 ? -14.793 0.412 2.961 1.00 94.69 140 ILE A O 1
ATOM 1066 N N . PRO A 1 141 ? -14.977 -1.739 3.639 1.00 90.19 141 PRO A N 1
ATOM 1067 C CA . PRO A 1 141 ? -16.237 -1.554 4.367 1.00 90.19 141 PRO A CA 1
ATOM 1068 C C . PRO A 1 141 ? -16.100 -0.583 5.544 1.00 90.19 141 PRO A C 1
ATOM 1070 O O . PRO A 1 141 ? -17.042 0.113 5.914 1.00 90.19 141 PRO A O 1
ATOM 1073 N N . CYS A 1 142 ? -14.911 -0.528 6.135 1.00 89.44 142 CYS A N 1
ATOM 1074 C CA . CYS A 1 142 ? -14.528 0.418 7.168 1.00 89.44 142 CYS A CA 1
ATOM 1075 C C . CYS A 1 142 ? -13.036 0.714 7.033 1.00 89.44 142 CYS A C 1
ATOM 1077 O O . CYS A 1 142 ? -12.292 -0.056 6.420 1.00 89.44 142 CYS A O 1
ATOM 1079 N N . THR A 1 143 ? -12.582 1.812 7.624 1.00 90.38 143 THR A N 1
ATOM 1080 C CA . THR A 1 143 ? -11.155 2.130 7.620 1.00 90.38 143 THR A CA 1
ATOM 1081 C C . THR A 1 143 ? -10.393 1.098 8.443 1.00 90.38 143 THR A C 1
ATOM 1083 O O . THR A 1 143 ? -10.730 0.896 9.609 1.00 90.38 143 THR A O 1
ATOM 1086 N N . PRO A 1 144 ? -9.385 0.435 7.856 1.00 93.25 144 PRO A N 1
ATOM 1087 C CA . PRO A 1 144 ? -8.554 -0.504 8.588 1.00 93.25 144 PRO A CA 1
ATOM 1088 C C . PRO A 1 144 ? -7.563 0.232 9.499 1.00 93.25 144 PRO A C 1
ATOM 1090 O O . PRO A 1 144 ? -7.094 1.318 9.161 1.00 93.25 144 PRO A O 1
ATOM 1093 N N . ASP A 1 145 ? -7.157 -0.405 10.596 1.00 91.88 145 ASP A N 1
ATOM 1094 C CA . ASP A 1 145 ? -6.038 0.065 11.423 1.00 91.88 145 ASP A CA 1
ATOM 1095 C C . ASP A 1 145 ? -4.715 -0.014 10.656 1.00 91.88 145 ASP A C 1
ATOM 1097 O O . ASP A 1 145 ? -3.830 0.831 10.814 1.00 91.88 145 ASP A O 1
ATOM 1101 N N . VAL A 1 146 ? -4.577 -1.036 9.803 1.00 94.50 146 VAL A N 1
ATOM 1102 C CA . VAL A 1 146 ? -3.384 -1.273 8.990 1.00 94.50 146 VAL A CA 1
ATOM 1103 C C . VAL A 1 146 ? -3.770 -1.560 7.544 1.00 94.50 146 VAL A C 1
ATOM 1105 O O . VAL A 1 146 ? -4.482 -2.518 7.251 1.00 94.50 146 VAL A O 1
ATOM 1108 N N . LEU A 1 147 ? -3.238 -0.763 6.617 1.00 96.44 147 LEU A N 1
ATOM 1109 C CA . LEU A 1 147 ? -3.438 -0.918 5.179 1.00 96.44 147 LEU A CA 1
ATOM 1110 C C . LEU A 1 147 ? -2.154 -1.431 4.514 1.00 96.44 147 LEU A C 1
ATOM 1112 O O . LEU A 1 147 ? -1.211 -0.673 4.275 1.00 96.44 147 LEU A O 1
ATOM 1116 N N . LEU A 1 148 ? -2.120 -2.722 4.194 1.00 97.44 148 LEU A N 1
ATOM 1117 C CA . LEU A 1 148 ? -1.005 -3.384 3.522 1.00 97.44 148 LEU A CA 1
ATOM 1118 C C . LEU A 1 148 ? -1.121 -3.233 2.001 1.00 97.44 148 LEU A C 1
ATOM 1120 O O . LEU A 1 148 ? -1.998 -3.823 1.366 1.00 97.44 148 LEU A O 1
ATOM 1124 N N . LEU A 1 149 ? -0.182 -2.482 1.419 1.00 97.38 149 LEU A N 1
ATOM 1125 C CA . LEU A 1 149 ? -0.076 -2.216 -0.019 1.00 97.38 149 LEU A CA 1
ATOM 1126 C C . LEU A 1 149 ? 1.315 -2.623 -0.538 1.00 97.38 149 LEU A C 1
ATOM 1128 O O . LEU A 1 149 ? 2.180 -1.763 -0.735 1.00 97.38 149 LEU A O 1
ATOM 1132 N N . PRO A 1 150 ? 1.573 -3.929 -0.746 1.00 96.94 150 PRO A N 1
ATOM 1133 C CA . PRO A 1 150 ? 2.801 -4.397 -1.374 1.00 96.94 150 PRO A CA 1
ATOM 1134 C C . PRO A 1 150 ? 3.006 -3.756 -2.749 1.00 96.94 150 PRO A C 1
ATOM 1136 O O . PRO A 1 150 ? 2.146 -3.827 -3.624 1.00 96.94 150 PRO A O 1
ATOM 1139 N N . SER A 1 151 ? 4.176 -3.155 -2.948 1.00 96.38 151 SER A N 1
ATOM 1140 C CA . SER A 1 151 ? 4.498 -2.396 -4.153 1.00 96.38 151 SER A CA 1
ATOM 1141 C C . SER A 1 151 ? 5.969 -2.546 -4.536 1.00 96.38 151 SER A C 1
ATOM 1143 O O . SER A 1 151 ? 6.839 -2.744 -3.682 1.00 96.38 151 SER A O 1
ATOM 1145 N N . ASP A 1 152 ? 6.274 -2.404 -5.828 1.00 95.19 152 ASP A N 1
ATOM 1146 C CA . ASP A 1 152 ? 7.662 -2.297 -6.298 1.00 95.19 152 ASP A CA 1
ATOM 1147 C C . ASP A 1 152 ? 8.312 -0.950 -5.950 1.00 95.19 152 ASP A C 1
ATOM 1149 O O . ASP A 1 152 ? 9.531 -0.797 -6.096 1.00 95.19 152 ASP A O 1
ATOM 1153 N N . LEU A 1 153 ? 7.522 0.029 -5.495 1.00 94.62 153 LEU A N 1
ATOM 1154 C CA . LEU A 1 153 ? 8.032 1.279 -4.942 1.00 94.62 153 LEU A CA 1
ATOM 1155 C C . LEU A 1 153 ? 8.965 1.014 -3.746 1.00 94.62 153 LEU A C 1
ATOM 1157 O O . LEU A 1 153 ? 9.040 -0.091 -3.197 1.00 94.62 153 LEU A O 1
ATOM 1161 N N . ALA A 1 154 ? 9.711 2.043 -3.339 1.00 94.88 154 ALA A N 1
ATOM 1162 C CA . ALA A 1 154 ? 10.516 1.963 -2.125 1.00 94.88 154 ALA A CA 1
ATOM 1163 C C . ALA A 1 154 ? 9.626 1.530 -0.935 1.00 94.88 154 ALA A C 1
ATOM 1165 O O . ALA A 1 154 ? 8.509 2.044 -0.818 1.00 94.88 154 ALA A O 1
ATOM 1166 N N . PRO A 1 155 ? 10.080 0.588 -0.084 1.00 97.00 155 PRO A N 1
ATOM 1167 C CA . PRO A 1 155 ? 9.358 0.211 1.127 1.00 97.00 155 PRO A CA 1
ATOM 1168 C C . PRO A 1 155 ? 9.036 1.444 1.975 1.00 97.00 155 PRO A C 1
ATOM 1170 O O . PRO A 1 155 ? 9.862 2.354 2.074 1.00 97.00 155 PRO A O 1
ATOM 1173 N N . PHE A 1 156 ? 7.846 1.494 2.569 1.00 96.62 156 PHE A N 1
ATOM 1174 C CA . PHE A 1 156 ? 7.416 2.638 3.371 1.00 96.62 156 PHE A CA 1
ATOM 1175 C C . PHE A 1 156 ? 6.445 2.230 4.476 1.00 96.62 156 PHE A C 1
ATOM 1177 O O . PHE A 1 156 ? 5.723 1.242 4.357 1.00 96.62 156 PHE A O 1
ATOM 1184 N N . ILE A 1 157 ? 6.392 3.058 5.516 1.00 96.31 157 ILE A N 1
ATOM 1185 C CA . ILE A 1 157 ? 5.362 3.049 6.554 1.00 96.31 157 ILE A CA 1
ATOM 1186 C C . ILE A 1 157 ? 4.862 4.489 6.681 1.00 96.31 157 ILE A C 1
ATOM 1188 O O . ILE A 1 157 ? 5.667 5.419 6.786 1.00 96.31 157 ILE A O 1
ATOM 1192 N N . LYS A 1 158 ? 3.547 4.691 6.604 1.00 93.88 158 LYS A N 1
ATOM 1193 C CA . LYS A 1 158 ? 2.898 6.004 6.634 1.00 93.88 158 LYS A CA 1
ATOM 1194 C C . LYS A 1 158 ? 1.657 5.952 7.508 1.00 93.88 158 LYS A C 1
ATOM 1196 O O . LYS A 1 158 ? 0.736 5.205 7.212 1.00 93.88 158 LYS A O 1
ATOM 1201 N N . VAL A 1 159 ? 1.604 6.789 8.538 1.00 92.81 159 VAL A N 1
ATOM 1202 C CA . VAL A 1 159 ? 0.380 6.983 9.325 1.00 92.81 159 VAL A CA 1
ATOM 1203 C C . VAL A 1 159 ? -0.518 7.959 8.574 1.00 92.81 159 VAL A C 1
ATOM 1205 O O . VAL A 1 159 ? -0.096 9.075 8.271 1.00 92.81 159 VAL A O 1
ATOM 1208 N N . LEU A 1 160 ? -1.723 7.530 8.220 1.00 91.94 160 LEU A N 1
ATOM 1209 C CA . LEU A 1 160 ? -2.751 8.300 7.531 1.00 91.94 160 LEU A CA 1
ATOM 1210 C C . LEU A 1 160 ? -3.777 8.751 8.566 1.00 91.94 160 LEU A C 1
ATOM 1212 O O . LEU A 1 160 ? -4.354 7.909 9.233 1.00 91.94 160 LEU A O 1
ATOM 1216 N N . ASN A 1 161 ? -4.015 10.054 8.663 1.00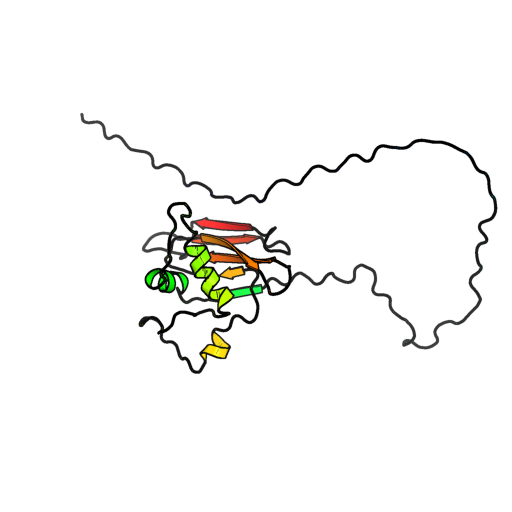 89.12 161 ASN A N 1
ATOM 1217 C CA . ASN A 1 161 ? -5.050 10.627 9.525 1.00 89.12 161 ASN A CA 1
ATOM 1218 C C . ASN A 1 161 ? -6.057 11.302 8.608 1.00 89.12 161 ASN A C 1
ATOM 1220 O O . ASN A 1 161 ? -5.640 12.068 7.725 1.00 89.12 161 ASN A O 1
ATOM 1224 N N . TYR A 1 162 ? -7.338 11.025 8.808 1.00 80.31 162 TYR A N 1
ATOM 1225 C CA . TYR A 1 162 ? -8.403 11.677 8.064 1.00 80.31 162 TYR A CA 1
ATOM 1226 C C . TYR A 1 162 ? -9.635 11.864 8.951 1.00 80.31 162 TYR A C 1
ATOM 1228 O O . TYR A 1 162 ? -9.840 11.140 9.927 1.00 80.31 162 TYR A O 1
ATOM 1236 N N . GLU A 1 163 ? -10.406 12.901 8.648 1.00 77.25 163 GLU A N 1
ATOM 1237 C CA . GLU A 1 163 ? -11.571 13.273 9.442 1.00 77.25 163 GLU A CA 1
ATOM 1238 C C . GLU A 1 163 ? -12.761 12.409 9.034 1.00 77.25 163 GLU A C 1
ATOM 1240 O O . GLU A 1 163 ? -13.142 12.370 7.860 1.00 77.25 163 GLU A O 1
ATOM 1245 N N . SER A 1 164 ? -13.327 11.698 10.008 1.00 69.38 164 SER A N 1
ATOM 1246 C CA . SER A 1 164 ? -14.622 11.047 9.847 1.00 69.38 164 SER A CA 1
ATOM 1247 C C . SER A 1 164 ? -15.739 12.070 10.088 1.00 69.38 164 SER A C 1
ATOM 1249 O O . SER A 1 164 ? -15.508 13.155 10.611 1.00 69.38 164 SER A O 1
ATOM 1251 N N . SER A 1 165 ? -16.974 11.759 9.695 1.00 64.69 165 SER A N 1
ATOM 1252 C CA . SER A 1 165 ? -18.128 12.678 9.732 1.00 64.69 165 SER A CA 1
ATOM 1253 C C . SER A 1 165 ? -18.602 13.107 11.138 1.00 64.69 165 SER A C 1
ATOM 1255 O O . SER A 1 165 ? -19.639 13.754 11.265 1.00 64.69 165 SER A O 1
ATOM 1257 N N . GLY A 1 166 ? -17.866 12.754 12.188 1.00 60.97 166 GLY A N 1
ATOM 1258 C CA . GLY A 1 166 ? -17.958 13.287 13.547 1.00 60.97 166 GLY A CA 1
ATOM 1259 C C . GLY A 1 166 ? -16.533 13.546 14.031 1.00 60.97 166 GLY A C 1
ATOM 1260 O O . GLY A 1 166 ? -15.630 12.888 13.539 1.00 60.97 166 GLY A O 1
ATOM 1261 N N . GLU A 1 167 ? -16.334 14.495 14.947 1.00 64.56 167 GLU A N 1
ATOM 1262 C CA . GLU A 1 167 ? -15.057 15.113 15.386 1.00 64.56 167 GLU A CA 1
ATOM 1263 C C . GLU A 1 167 ? -13.874 14.171 15.745 1.00 64.56 167 GLU A C 1
ATOM 1265 O O . GLU A 1 167 ? -12.790 14.631 16.104 1.00 64.56 167 GLU A O 1
ATOM 1270 N N . GLU A 1 168 ? -14.045 12.857 15.637 1.00 74.12 168 GLU A N 1
ATOM 1271 C CA . GLU A 1 168 ? -13.015 11.842 15.782 1.00 74.12 168 GLU A CA 1
ATOM 1272 C C . GLU A 1 168 ? -12.146 11.729 14.519 1.00 74.12 168 GLU A C 1
ATOM 1274 O O . GLU A 1 168 ? -12.591 11.416 13.408 1.00 74.12 168 GLU A O 1
ATOM 1279 N N . THR A 1 169 ? -10.849 11.960 14.712 1.00 79.50 169 THR A N 1
ATOM 1280 C CA . THR A 1 169 ? -9.834 11.669 13.698 1.00 79.50 169 THR A CA 1
ATOM 1281 C C . THR A 1 169 ? -9.507 10.184 13.740 1.00 79.50 169 THR A C 1
ATOM 1283 O O . THR A 1 169 ? -9.072 9.666 14.766 1.00 79.50 169 THR A O 1
ATOM 1286 N N . VAL A 1 170 ? -9.718 9.494 12.619 1.00 84.25 170 VAL A N 1
ATOM 1287 C CA . VAL A 1 170 ? -9.367 8.077 12.486 1.00 84.25 170 VAL A CA 1
ATOM 1288 C C . VAL A 1 170 ? -7.990 7.982 11.843 1.00 84.25 170 VAL A C 1
ATOM 1290 O O . VAL A 1 170 ? -7.675 8.702 10.886 1.00 84.25 170 VAL A O 1
ATOM 1293 N N . SER A 1 171 ? -7.161 7.091 12.375 1.00 89.50 171 SER A N 1
ATOM 1294 C CA . SER A 1 171 ? -5.790 6.880 11.933 1.00 89.50 171 SER A CA 1
ATOM 1295 C C . SER A 1 171 ? -5.581 5.458 11.403 1.00 89.50 171 SER A C 1
ATOM 1297 O O . SER A 1 171 ? -6.057 4.487 11.975 1.00 89.50 171 SER A O 1
ATOM 1299 N N . CYS A 1 172 ? -4.872 5.343 10.281 1.00 92.38 172 CYS A N 1
ATOM 1300 C CA . CYS A 1 172 ? -4.590 4.092 9.575 1.00 92.38 172 CYS A CA 1
ATOM 1301 C C . CYS A 1 172 ? -3.097 4.019 9.237 1.00 92.38 172 CYS A C 1
ATOM 1303 O O . CYS A 1 172 ? -2.551 4.916 8.591 1.00 92.38 172 CYS A O 1
ATOM 1305 N N . MET A 1 173 ? -2.419 2.931 9.598 1.00 94.62 173 MET A N 1
ATOM 1306 C CA . MET A 1 173 ? -1.022 2.700 9.235 1.00 94.62 173 MET A CA 1
ATOM 1307 C C . MET A 1 173 ? -0.925 2.039 7.857 1.00 94.62 173 MET A C 1
ATOM 1309 O O . MET A 1 173 ? -1.165 0.848 7.692 1.00 94.62 173 MET A O 1
ATOM 1313 N N . CYS A 1 174 ? -0.541 2.803 6.840 1.00 95.94 174 CYS A N 1
ATOM 1314 C CA . CYS A 1 174 ? -0.301 2.287 5.500 1.00 95.94 174 CYS A CA 1
ATOM 1315 C C . CYS A 1 174 ? 1.138 1.783 5.350 1.00 95.94 174 CYS A C 1
ATOM 1317 O O . CYS A 1 174 ? 2.100 2.515 5.596 1.00 95.94 174 CYS A O 1
ATOM 1319 N N . ILE A 1 175 ? 1.287 0.529 4.931 1.00 97.69 175 ILE A N 1
ATOM 1320 C CA . ILE A 1 175 ? 2.561 -0.185 4.912 1.00 97.69 175 ILE A CA 1
ATOM 1321 C C . ILE A 1 175 ? 2.788 -0.800 3.531 1.00 97.69 175 ILE A C 1
ATOM 1323 O O . ILE A 1 175 ? 2.004 -1.623 3.060 1.00 97.69 175 ILE A O 1
ATOM 1327 N N . ASN A 1 176 ? 3.922 -0.465 2.919 1.00 97.75 176 ASN A N 1
ATOM 1328 C CA . ASN A 1 176 ? 4.510 -1.235 1.831 1.00 97.75 176 ASN A CA 1
ATOM 1329 C C . ASN A 1 176 ? 5.745 -1.975 2.367 1.00 97.75 176 ASN A C 1
ATOM 1331 O O . ASN A 1 176 ? 6.789 -1.339 2.551 1.00 97.75 176 ASN A O 1
ATOM 1335 N N . PRO A 1 177 ? 5.679 -3.303 2.573 1.00 97.50 177 PRO A N 1
ATOM 1336 C CA . PRO A 1 177 ? 6.829 -4.074 3.039 1.00 97.50 177 PRO A CA 1
ATOM 1337 C C . PRO A 1 177 ? 7.937 -4.207 1.987 1.00 97.50 177 PRO A C 1
ATOM 1339 O O . PRO A 1 177 ? 9.056 -4.596 2.316 1.00 97.50 177 PRO A O 1
ATOM 1342 N N . GLY A 1 178 ? 7.653 -3.879 0.725 1.00 96.31 178 GLY A N 1
ATOM 1343 C CA . GLY A 1 178 ? 8.515 -4.167 -0.410 1.00 96.31 178 GLY A CA 1
ATOM 1344 C C . GLY A 1 178 ? 8.432 -5.624 -0.861 1.00 96.31 178 GLY A C 1
ATOM 1345 O O . GLY A 1 178 ? 7.538 -6.383 -0.488 1.00 96.31 178 GLY A O 1
ATOM 1346 N N . ARG A 1 179 ? 9.380 -6.015 -1.714 1.00 95.56 179 ARG A N 1
ATOM 1347 C CA . ARG A 1 179 ? 9.540 -7.400 -2.169 1.00 95.56 179 ARG A CA 1
ATOM 1348 C C . ARG A 1 179 ? 10.529 -8.109 -1.258 1.00 95.56 179 ARG A C 1
ATOM 1350 O O . ARG A 1 179 ? 11.571 -7.532 -0.965 1.00 95.56 179 ARG A O 1
ATOM 1357 N N . LEU A 1 180 ? 10.241 -9.362 -0.906 1.00 96.19 180 LEU A N 1
ATOM 1358 C CA . LEU A 1 180 ? 11.115 -10.208 -0.083 1.00 96.19 180 LEU A CA 1
ATOM 1359 C C . LEU A 1 180 ? 12.465 -10.511 -0.754 1.00 96.19 180 LEU A C 1
ATOM 1361 O O . LEU A 1 180 ? 13.459 -10.735 -0.074 1.00 96.19 180 LEU A O 1
ATOM 1365 N N . ALA A 1 181 ? 12.502 -10.484 -2.086 1.00 95.31 181 ALA A N 1
ATOM 1366 C CA . ALA A 1 181 ? 13.705 -10.593 -2.901 1.00 95.31 181 ALA A CA 1
ATOM 1367 C C . ALA A 1 181 ? 13.613 -9.621 -4.085 1.00 95.31 181 ALA A C 1
ATOM 1369 O O . ALA A 1 181 ? 12.526 -9.394 -4.628 1.00 95.31 181 ALA A O 1
ATOM 1370 N N . LYS A 1 182 ? 14.748 -9.047 -4.497 1.00 90.25 182 LYS A N 1
ATOM 1371 C CA . LYS A 1 182 ? 14.850 -8.175 -5.678 1.00 90.25 182 LYS A CA 1
ATOM 1372 C C . LYS A 1 182 ? 16.019 -8.634 -6.548 1.00 90.25 182 LYS A C 1
ATOM 1374 O O . LYS A 1 182 ? 17.183 -8.451 -6.200 1.00 90.25 182 LYS A O 1
ATOM 1379 N N . GLY A 1 183 ? 15.703 -9.227 -7.700 1.00 89.62 183 GLY A N 1
ATOM 1380 C CA . GLY A 1 183 ? 16.705 -9.832 -8.579 1.00 89.62 183 GLY A CA 1
ATOM 1381 C C . GLY A 1 183 ? 17.390 -11.017 -7.898 1.00 89.62 183 GLY A C 1
ATOM 1382 O O . GLY A 1 183 ? 16.718 -11.954 -7.481 1.00 89.62 183 GLY A O 1
ATOM 1383 N N . ILE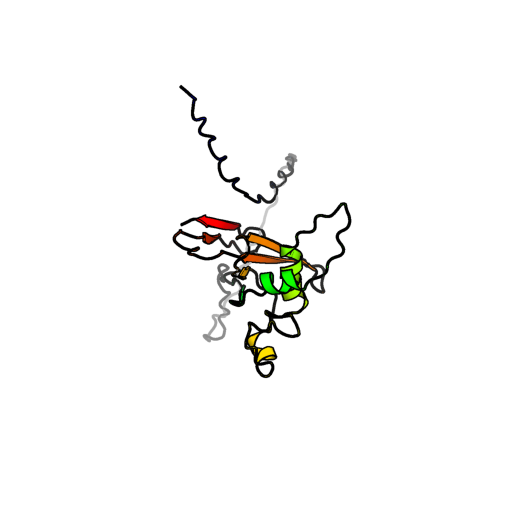 A 1 184 ? 18.718 -10.961 -7.782 1.00 91.75 184 ILE A N 1
ATOM 1384 C CA . ILE A 1 184 ? 19.523 -11.990 -7.102 1.00 91.75 184 ILE A CA 1
ATOM 1385 C C . ILE A 1 184 ? 19.740 -11.715 -5.603 1.00 91.75 184 ILE A C 1
ATOM 1387 O O . ILE A 1 184 ? 20.343 -12.539 -4.923 1.00 91.75 184 ILE A O 1
ATOM 1391 N N . GLY A 1 185 ? 19.307 -10.554 -5.097 1.00 93.81 185 GLY A N 1
ATOM 1392 C CA . GLY A 1 185 ? 19.538 -10.124 -3.718 1.00 93.81 185 GLY A CA 1
ATOM 1393 C C . GLY A 1 185 ? 18.326 -10.297 -2.801 1.00 93.81 185 GLY A C 1
ATOM 1394 O O . GLY A 1 185 ? 17.179 -10.390 -3.257 1.00 93.81 185 GLY A O 1
ATOM 1395 N N . GLY A 1 186 ? 18.601 -10.282 -1.494 1.00 95.19 186 GLY A N 1
ATOM 1396 C CA . GLY A 1 186 ? 17.592 -10.168 -0.445 1.00 95.19 186 GLY A CA 1
ATOM 1397 C C . GLY A 1 186 ? 16.811 -8.859 -0.552 1.00 95.19 186 GLY A C 1
ATOM 1398 O O . GLY A 1 186 ? 17.281 -7.852 -1.089 1.00 95.19 186 GLY A O 1
ATOM 1399 N N . GLY A 1 187 ? 15.561 -8.903 -0.117 1.00 96.81 187 GLY A N 1
ATOM 1400 C CA . GLY A 1 187 ? 14.648 -7.776 -0.141 1.00 96.81 187 GLY A CA 1
ATOM 1401 C C . GLY A 1 187 ? 14.334 -7.278 1.261 1.00 96.81 187 GLY A C 1
ATOM 1402 O O . GLY A 1 187 ? 15.218 -7.168 2.109 1.00 96.81 187 GLY A O 1
ATOM 1403 N N . THR A 1 188 ? 13.071 -6.935 1.495 1.00 97.94 188 THR A N 1
ATOM 1404 C CA . THR A 1 188 ? 12.602 -6.406 2.777 1.00 97.94 188 THR A CA 1
ATOM 1405 C C . THR A 1 188 ? 11.326 -7.088 3.246 1.00 97.94 188 THR A C 1
ATOM 1407 O O . THR A 1 188 ? 10.548 -7.609 2.445 1.00 97.94 188 THR A O 1
ATOM 1410 N N . PHE A 1 189 ? 11.110 -7.042 4.555 1.00 97.62 189 PHE A N 1
ATOM 1411 C CA . PHE A 1 189 ? 9.842 -7.333 5.211 1.00 97.62 189 PHE A CA 1
ATOM 1412 C C . PHE A 1 189 ? 9.572 -6.280 6.292 1.00 97.62 189 PHE A C 1
ATOM 1414 O O . PHE A 1 189 ? 10.410 -5.410 6.540 1.00 97.62 189 PHE A O 1
ATOM 1421 N N . VAL A 1 190 ? 8.391 -6.329 6.905 1.00 97.81 190 VAL A N 1
ATOM 1422 C CA . VAL A 1 190 ? 8.006 -5.420 7.989 1.00 97.81 190 VAL A CA 1
ATOM 1423 C C . VAL A 1 190 ? 7.706 -6.214 9.245 1.00 97.81 190 VAL A C 1
ATOM 1425 O O . VAL A 1 190 ? 6.983 -7.206 9.193 1.00 97.81 190 VAL A O 1
ATOM 1428 N N . GLU A 1 191 ? 8.249 -5.750 10.363 1.00 97.00 191 GLU A N 1
ATOM 1429 C CA . GLU A 1 191 ? 7.837 -6.154 11.700 1.00 97.00 191 GLU A CA 1
ATOM 1430 C C . GLU A 1 191 ? 6.867 -5.098 12.241 1.00 97.00 191 GLU A C 1
ATOM 1432 O O . GLU A 1 191 ? 7.207 -3.916 12.289 1.00 97.00 191 GLU A O 1
ATOM 1437 N N . LEU A 1 192 ? 5.655 -5.516 12.606 1.00 94.75 192 LEU A N 1
ATOM 1438 C CA . LEU A 1 192 ? 4.607 -4.660 13.160 1.00 94.75 192 LEU A CA 1
ATOM 1439 C C . LEU A 1 192 ? 4.354 -5.062 14.612 1.00 94.75 192 LEU A C 1
ATOM 1441 O O . LEU A 1 192 ? 3.998 -6.207 14.887 1.00 94.75 192 LEU A O 1
ATOM 1445 N N . ASN A 1 193 ? 4.478 -4.097 15.515 1.00 93.12 193 ASN A N 1
ATOM 1446 C CA . ASN A 1 193 ? 4.104 -4.217 16.914 1.00 93.12 193 ASN A CA 1
ATOM 1447 C C . ASN A 1 193 ? 2.859 -3.360 17.138 1.00 93.12 193 ASN A C 1
ATOM 1449 O O . ASN A 1 193 ? 2.935 -2.130 17.143 1.00 93.12 193 ASN A O 1
ATOM 1453 N N . TYR A 1 194 ? 1.710 -4.019 17.268 1.00 87.44 194 TYR A N 1
ATOM 1454 C CA . TYR A 1 194 ? 0.432 -3.348 17.471 1.00 87.44 194 TYR A CA 1
ATOM 1455 C C . TYR A 1 194 ? 0.116 -3.196 18.959 1.00 87.44 194 TYR A C 1
ATOM 1457 O O . TYR A 1 194 ? 0.301 -4.143 19.725 1.00 87.44 194 TYR A O 1
ATOM 1465 N N . ASN A 1 195 ? -0.373 -2.022 19.353 1.00 84.88 195 ASN A N 1
ATOM 1466 C CA . ASN A 1 195 ? -0.703 -1.700 20.737 1.00 84.88 195 ASN A CA 1
ATOM 1467 C C . ASN A 1 195 ? -2.021 -0.922 20.833 1.00 84.88 195 ASN A C 1
ATOM 1469 O O . ASN A 1 195 ? -1.987 0.293 20.994 1.00 84.88 195 ASN A O 1
ATOM 1473 N N . GLU A 1 196 ? -3.145 -1.641 20.721 1.00 76.88 196 GLU A N 1
ATOM 1474 C CA . GLU A 1 196 ? -4.550 -1.194 20.875 1.00 76.88 196 GLU A CA 1
ATOM 1475 C C . GLU A 1 196 ? -5.042 -0.083 19.926 1.00 76.88 196 GLU A C 1
ATOM 1477 O O . GLU A 1 196 ? -6.186 -0.137 19.485 1.00 76.88 196 GLU A O 1
ATOM 1482 N N . ASP A 1 197 ? -4.199 0.885 19.573 1.00 70.75 197 ASP A N 1
ATOM 1483 C CA . ASP A 1 197 ? -4.454 1.967 18.634 1.00 70.75 197 ASP A CA 1
ATOM 1484 C C . ASP A 1 197 ? -3.290 2.120 17.633 1.00 70.75 197 ASP A C 1
ATOM 1486 O O . ASP A 1 197 ? -2.178 1.614 17.822 1.00 70.75 197 ASP A O 1
ATOM 1490 N N . SER A 1 198 ? -3.516 2.836 16.531 1.00 70.31 198 SER A N 1
ATOM 1491 C CA . SER A 1 198 ? -2.470 3.047 15.523 1.00 70.31 198 SER A CA 1
ATOM 1492 C C . SER A 1 198 ? -1.406 4.080 15.927 1.00 70.31 198 SER A C 1
ATOM 1494 O O . SER A 1 198 ? -0.408 4.207 15.220 1.00 70.31 198 SER A O 1
ATOM 1496 N N . ASN A 1 199 ? -1.623 4.855 16.996 1.00 70.75 199 ASN A N 1
ATOM 1497 C CA . ASN A 1 199 ? -0.709 5.911 17.451 1.00 70.75 199 ASN A CA 1
ATOM 1498 C C . ASN A 1 199 ? 0.382 5.359 18.378 1.00 70.75 199 ASN A C 1
ATOM 1500 O O . ASN A 1 199 ? 1.483 5.889 18.434 1.00 70.75 199 ASN A O 1
ATOM 1504 N N . ASN A 1 200 ? 0.093 4.280 19.085 1.00 79.62 200 ASN A N 1
ATOM 1505 C CA . ASN A 1 200 ? 0.984 3.583 19.997 1.00 79.62 200 ASN A CA 1
ATOM 1506 C C . ASN A 1 200 ? 1.564 2.312 19.354 1.00 79.62 200 ASN A C 1
ATOM 1508 O O . ASN A 1 200 ? 2.491 1.689 19.875 1.00 79.62 200 ASN A O 1
ATOM 1512 N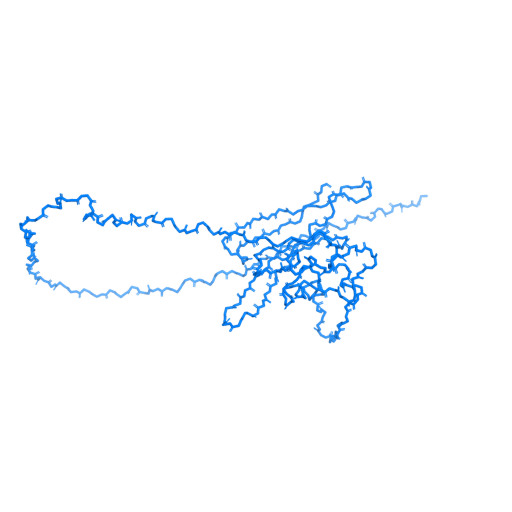 N . SER A 1 201 ? 1.027 1.935 18.195 1.00 87.50 201 SER A N 1
ATOM 1513 C CA . SER A 1 201 ? 1.593 0.914 17.324 1.00 87.50 201 SER A CA 1
ATOM 1514 C C . SER A 1 201 ? 2.808 1.443 16.567 1.00 87.50 201 SER A C 1
ATOM 1516 O O . SER A 1 201 ? 2.818 2.573 16.079 1.00 87.50 201 SER A O 1
ATOM 1518 N N . TYR A 1 202 ? 3.819 0.599 16.385 1.00 91.50 202 TYR A N 1
ATOM 1519 C CA . TYR A 1 202 ? 4.982 0.925 15.563 1.00 91.50 202 TYR A CA 1
ATOM 1520 C C . TYR A 1 202 ? 5.327 -0.221 14.621 1.00 91.50 202 TYR A C 1
ATOM 1522 O O . TYR A 1 202 ? 5.105 -1.396 14.910 1.00 91.50 202 TYR A O 1
ATOM 1530 N N . ALA A 1 203 ? 5.902 0.128 13.477 1.00 95.12 203 ALA A N 1
ATOM 1531 C CA . ALA A 1 203 ? 6.382 -0.833 12.503 1.00 95.12 203 ALA A CA 1
ATOM 1532 C C . ALA A 1 203 ? 7.803 -0.478 12.066 1.00 95.12 203 ALA A C 1
ATOM 1534 O O . ALA A 1 203 ? 8.186 0.695 12.040 1.00 95.12 203 ALA A O 1
ATOM 1535 N N . SER A 1 204 ? 8.587 -1.491 11.710 1.00 97.12 204 SER A N 1
ATOM 1536 C CA . SER A 1 204 ? 9.950 -1.328 11.215 1.00 97.12 204 SER A CA 1
ATOM 1537 C C . SER A 1 204 ? 10.170 -2.146 9.945 1.00 97.12 204 SER A C 1
ATOM 1539 O O . SER A 1 204 ? 9.637 -3.242 9.791 1.00 97.12 204 SER A O 1
ATOM 1541 N N . ILE A 1 205 ? 10.931 -1.590 9.000 1.00 97.69 205 ILE A N 1
ATOM 1542 C CA . ILE A 1 205 ? 11.289 -2.267 7.749 1.00 97.69 205 ILE A CA 1
ATOM 1543 C C . ILE A 1 205 ? 12.648 -2.933 7.949 1.00 97.69 205 ILE A C 1
ATOM 1545 O O . ILE A 1 205 ? 13.636 -2.254 8.229 1.00 97.69 205 ILE A O 1
ATOM 1549 N N . ILE A 1 206 ? 12.705 -4.246 7.754 1.00 97.88 206 ILE A N 1
ATOM 1550 C CA . ILE A 1 206 ? 13.897 -5.067 7.964 1.00 97.88 206 ILE A CA 1
ATOM 1551 C C . ILE A 1 206 ? 14.359 -5.626 6.616 1.00 97.88 206 ILE A C 1
ATOM 1553 O O . ILE A 1 206 ? 13.549 -6.072 5.802 1.00 97.88 206 ILE A O 1
ATOM 1557 N N . ARG A 1 207 ? 15.671 -5.573 6.360 1.00 96.06 207 ARG A N 1
ATOM 1558 C CA . ARG A 1 207 ? 16.308 -6.193 5.187 1.00 96.06 207 ARG A CA 1
ATOM 1559 C C . ARG A 1 207 ? 16.726 -7.624 5.502 1.00 96.06 207 ARG A C 1
ATOM 1561 O O . ARG A 1 207 ? 17.152 -7.896 6.622 1.00 96.06 207 ARG A O 1
ATOM 1568 N N . ILE A 1 208 ? 16.611 -8.494 4.502 1.00 92.31 208 ILE A N 1
ATOM 1569 C CA . ILE A 1 208 ? 17.058 -9.895 4.544 1.00 92.31 208 ILE A CA 1
ATOM 1570 C C . ILE A 1 208 ? 18.433 -10.016 3.904 1.00 92.31 208 ILE A C 1
ATOM 1572 O O . ILE A 1 208 ? 18.643 -9.356 2.859 1.00 92.31 208 ILE A O 1
#

Foldseek 3Di:
DDDDDDDDDDDDDFDDDDDDDDDDDDDDDDDDDDDDDDDDDDDPPDPDDDDDPPDPVPDPPPPPPPPPPPPQDAFEAEDADLQLVVCVVVPDDDDDPPDPDPSSLVSVVCCQVVQFQHPDPPDDPVDPDDPVCRVPPTGNPHAGQEYERAHQPDWDWDWHWDDDPDRDIAIHIYTHLYDCADDPAGDWGKDWDDDSHSNPIDMDIDTD

Sequence (208 aa):
MEDDQLASDPAPVQQSVLLGEPTQPVDMQEGTSSSAGDCSDASLGSPKTGEQPTRWSDLEVEPSRHEQQPSAQIMFGCCTIDIVKQLSSEELSRNSIDVSGDRIRRLAMHLLNQHSFYPLYPPSISVPLDLSLAPEALEIPCTPDVLLLPSDLAPFIKVLNYESSGEETVSCMCINPGRLAKGIGGGTFVELNYNEDSNNSYASIIRI

Secondary structure (DSSP, 8-state):
-------PPPPP-----PPPPPPPPPP------------------PPP------SGGG------S-------PPPEEE--S-HHHHHHHH------TT----HHHHHHHHHHHTTBS---SSPPTTS---TTTHHHHHB--S--SEEE---SSPPEEEEEEEE-SSSPEEEEEEEE---SEETTEE-EEEEEEEESEEEEEEEEEEE-

Organism: Dendrobium chrysotoxum (NCBI:txid161865)

InterPro domains:
  IPR007185 DNA polymerase alpha/delta/epsilon, subunit B [PF04042] (73-158)
  IPR016722 DNA polymerase alpha, subunit B [PTHR23061] (74-199)

pLDDT: mean 73.28, std 24.53, range [31.88, 97.94]